Protein AF-0000000076639744 (afdb_homodimer)

InterPro domains:
  IPR002187 Nitrogen regulatory protein PII [PF00543] (1-99)
  IPR002187 Nitrogen regulatory protein PII [PR00340] (2-17)
  IPR002187 Nitrogen regulatory protein PII [PR00340] (45-68)
  IPR002187 Nitrogen regulatory protein PII [PR00340] (76-96)
  IPR002187 Nitrogen regulatory protein PII [PS51343] (1-105)
  IPR002187 Nitrogen regulatory protein PII [PTHR30115] (1-104)
  IPR002187 Nitrogen regulatory protein PII [SM00938] (4-98)
  IPR011322 Nitrogen regulatory PII-like, alpha/beta [SSF54913] (1-105)
  IPR015867 Nitrogen regulatory protein PII/ATP phosphoribosyltransferase, C-terminal [G3DSA:3.30.70.120] (1-106)
  IPR017918 Nitrogen regulatory protein PII, conserved site [PS00638] (76-89)

Foldseek 3Di:
DKKKKWWFAPVLVVQLVVQLVPDDLRWDKDKDKDWADDPDPDPDDRDTHITIIIMTDAPPVCVVVSVVSLCVRRDPPDPPSTDMDMDDDDKDADPVVRDIDRVRGD/DKKKKWWAAPVLVVQLVVQLVPDDLRWDKDKDWDWADDDAPDPDDGDTDITIIIMTDAPPVCVVVSVVSLCVRLDDPHPPSTDMDMDDDDKDADPVPRDIDRVRGD

Sequence (212 aa):
MKEIKAFIRTNMIDYVIDALENLENAPGITLSDVRGWGHAQEKEAAQLVQRIKLETVVPTNRVNEIISVIVEKGHTGNYGDGKIFVSNVEQAVRIRTGETDDDVIRMKEIKAFIRTNMIDYVIDALENLENAPGITLSDVRGWGHAQEKEAAQLVQRIKLETVVPTNRVNEIISVIVEKGHTGNYGDGKIFVSNVEQAVRIRTGETDDDVIR

Solvent-accessible surface area (backbone atoms only — not comparable to full-atom values): 11694 Å² total; per-residue (Å²): 75,28,34,40,39,32,38,30,36,61,88,29,45,64,49,27,51,54,53,46,64,68,39,85,82,45,68,39,37,38,38,32,85,44,66,44,76,72,93,57,90,70,88,58,79,94,60,73,39,72,30,32,37,38,38,34,54,38,51,63,89,45,48,66,62,53,51,51,49,41,53,63,41,38,55,80,86,52,91,71,42,59,57,74,49,78,44,72,34,78,43,32,31,26,26,47,77,63,46,66,42,72,71,53,56,102,76,30,34,40,40,33,39,30,35,60,90,29,46,65,52,28,51,54,55,46,65,67,39,87,74,40,70,69,73,47,79,42,78,31,31,25,43,62,86,58,92,66,91,52,82,87,61,71,38,73,29,32,37,39,36,34,55,36,49,65,90,44,48,65,60,54,51,51,49,43,31,64,42,36,40,78,69,47,92,72,20,38,42,34,40,31,27,83,44,93,76,44,71,34,82,92,75,65,46,66,40,71,74,58,49,96

Nearest PDB structures (foldseek):
  2xul-assembly1_A  TM=9.335E-01  e=8.931E-12  Synechococcus elongatus PCC 7942 = FACHB-805
  2xul-assembly2_D  TM=9.468E-01  e=1.659E-11  Synechococcus elongatus PCC 7942 = FACHB-805
  2xul-assembly2_F  TM=9.372E-01  e=3.280E-11  Synechococcus elongatus PCC 7942 = FACHB-805
  2xzw-assembly3_I  TM=9.154E-01  e=5.384E-11  Synechococcus elongatus PCC 7942 = FACHB-805
  4aff-assembly1_A  TM=8.948E-01  e=5.728E-11  Synechococcus elongatus

Organism: NCBI:txid1194090

Radius of gyration: 17.9 Å; Cα contacts (8 Å, |Δi|>4): 420; chains: 2; bounding box: 46×49×34 Å

Secondary structure (DSSP, 8-state):
-EEEEEEEEGGGHHHHHHHHHTSTTPPPEEEEEEEE----SS--S---EEEEEEEEEE-GGGHHHHHHHHHHHT--SSTT---EEEEE--EEEETTT--BSGGGG-/-EEEEEEEEGGGHHHHHHHHHTSTTPPP-EEEEEEEE---SS--S---EEEEEEEEEE-GGGHHHHHHHHHHHS--SSTT-EEEEEEE----B-TTT--BSGGGG-

Structure (mmCIF, N/CA/C/O backbone):
data_AF-0000000076639744-model_v1
#
loop_
_entity.id
_entity.type
_entity.pdbx_description
1 polymer 'Nitrogen regulatory protein P-II family'
#
loop_
_atom_site.group_PDB
_atom_site.id
_atom_site.type_symbol
_atom_site.label_atom_id
_atom_site.label_alt_id
_atom_site.label_comp_id
_atom_site.label_asym_id
_atom_site.label_entity_id
_atom_site.label_seq_id
_atom_site.pdbx_PDB_ins_code
_atom_site.Cartn_x
_atom_site.Cartn_y
_atom_site.Cartn_z
_atom_site.occupancy
_atom_site.B_iso_or_equiv
_atom_site.auth_seq_id
_atom_site.auth_comp_id
_atom_site.auth_asym_id
_atom_site.auth_atom_id
_atom_site.pdbx_PDB_model_num
ATOM 1 N N . MET A 1 1 ? -7.562 5.227 -11.484 1 95.25 1 MET A N 1
ATOM 2 C CA . MET A 1 1 ? -7.305 5.234 -10.047 1 95.25 1 MET A CA 1
ATOM 3 C C . MET A 1 1 ? -5.879 5.68 -9.75 1 95.25 1 MET A C 1
ATOM 5 O O . MET A 1 1 ? -4.996 5.555 -10.594 1 95.25 1 MET A O 1
ATOM 9 N N . LYS A 1 2 ? -5.648 6.391 -8.727 1 97.5 2 LYS A N 1
ATOM 10 C CA . LYS A 1 2 ? -4.316 6.852 -8.336 1 97.5 2 LYS A CA 1
ATOM 11 C C . LYS A 1 2 ? -3.957 6.375 -6.934 1 97.5 2 LYS A C 1
ATOM 13 O O . LYS A 1 2 ? -4.816 6.324 -6.051 1 97.5 2 LYS A O 1
ATOM 18 N N . GLU A 1 3 ? -2.717 6.031 -6.816 1 98.25 3 GLU A N 1
ATOM 19 C CA . GLU A 1 3 ? -2.146 5.832 -5.488 1 98.25 3 GLU A CA 1
ATOM 20 C C . GLU A 1 3 ? -1.485 7.105 -4.973 1 98.25 3 GLU A C 1
ATOM 22 O O . GLU A 1 3 ? -0.709 7.742 -5.688 1 98.25 3 GLU A O 1
ATOM 27 N N . ILE A 1 4 ? -1.844 7.457 -3.793 1 98.81 4 ILE A N 1
ATOM 28 C CA . ILE A 1 4 ? -1.168 8.523 -3.068 1 98.81 4 ILE A CA 1
ATOM 29 C C . ILE A 1 4 ? -0.267 7.93 -1.989 1 98.81 4 ILE A C 1
ATOM 31 O O . ILE A 1 4 ? -0.726 7.156 -1.147 1 98.81 4 ILE A O 1
ATOM 35 N N . LYS A 1 5 ? 1.016 8.258 -2.01 1 98.88 5 LYS A N 1
ATOM 36 C CA . LYS A 1 5 ? 1.98 7.965 -0.954 1 98.88 5 LYS A CA 1
ATOM 37 C C . LYS A 1 5 ? 2.475 9.25 -0.29 1 98.88 5 LYS A C 1
ATOM 39 O O . LYS A 1 5 ? 3.002 10.141 -0.96 1 98.88 5 LYS A O 1
ATOM 44 N N . ALA A 1 6 ? 2.281 9.297 0.973 1 98.88 6 ALA A N 1
ATOM 45 C CA . ALA A 1 6 ? 2.734 10.469 1.72 1 98.88 6 ALA A CA 1
ATOM 46 C C . ALA A 1 6 ? 3.672 10.07 2.854 1 98.88 6 ALA A C 1
ATOM 48 O O . ALA A 1 6 ? 3.43 9.078 3.547 1 98.88 6 ALA A O 1
ATOM 49 N N . PHE A 1 7 ? 4.746 10.727 3.027 1 98.44 7 PHE A N 1
ATOM 50 C CA . PHE A 1 7 ? 5.672 10.578 4.145 1 98.44 7 PHE A CA 1
ATOM 51 C C . PHE A 1 7 ? 5.523 11.734 5.129 1 98.44 7 PHE A C 1
ATOM 53 O O . PHE A 1 7 ? 5.77 12.891 4.781 1 98.44 7 PHE A O 1
ATOM 60 N N . ILE A 1 8 ? 5.09 11.375 6.316 1 98.25 8 ILE A N 1
ATOM 61 C CA . ILE A 1 8 ? 4.574 12.375 7.242 1 98.25 8 ILE A CA 1
ATOM 62 C C . ILE A 1 8 ? 5.316 12.289 8.57 1 98.25 8 ILE A C 1
ATOM 64 O O . ILE A 1 8 ? 5.652 11.195 9.031 1 98.25 8 ILE A O 1
ATOM 68 N N . ARG A 1 9 ? 5.5 13.438 9.234 1 96.81 9 ARG A N 1
ATOM 69 C CA . ARG A 1 9 ? 6.023 13.477 10.594 1 96.81 9 ARG A CA 1
ATOM 70 C C . ARG A 1 9 ? 5.176 12.609 11.523 1 96.81 9 ARG A C 1
ATOM 72 O O . ARG A 1 9 ? 3.949 12.711 11.523 1 96.81 9 ARG A O 1
ATOM 79 N N . THR A 1 10 ? 5.918 11.875 12.336 1 97.94 10 THR A N 1
ATOM 80 C CA . THR A 1 10 ? 5.242 10.922 13.219 1 97.94 10 THR A CA 1
ATOM 81 C C . THR A 1 10 ? 4.25 11.641 14.125 1 97.94 10 THR A C 1
ATOM 83 O O . THR A 1 10 ? 3.164 11.117 14.398 1 97.94 10 THR A O 1
ATOM 86 N N . ASN A 1 11 ? 4.566 12.844 14.531 1 98.12 11 ASN A N 1
ATOM 87 C CA . ASN A 1 11 ? 3.715 13.531 15.5 1 98.12 11 ASN A CA 1
ATOM 88 C C . ASN A 1 11 ? 2.539 14.227 14.82 1 98.12 11 ASN A C 1
ATOM 90 O O . ASN A 1 11 ? 1.664 14.773 15.492 1 98.12 11 ASN A O 1
ATOM 94 N N . MET A 1 12 ? 2.504 14.211 13.516 1 98.38 12 MET A N 1
ATOM 95 C CA . MET A 1 12 ? 1.421 14.883 12.805 1 98.38 12 MET A CA 1
ATOM 96 C C . MET A 1 12 ? 0.428 13.875 12.242 1 98.38 12 MET A C 1
ATOM 98 O O . MET A 1 12 ? -0.664 14.242 11.805 1 98.38 12 MET A O 1
ATOM 102 N N . ILE A 1 13 ? 0.733 12.617 12.258 1 98.31 13 ILE A N 1
ATOM 103 C CA . ILE A 1 13 ? -0.027 11.602 11.539 1 98.31 13 ILE A CA 1
ATOM 104 C C . ILE A 1 13 ? -1.447 11.531 12.102 1 98.31 13 ILE A C 1
ATOM 106 O O . ILE A 1 13 ? -2.406 11.344 11.344 1 98.31 13 ILE A O 1
ATOM 110 N N . ASP A 1 14 ? -1.564 11.695 13.414 1 97.19 14 ASP A N 1
ATOM 111 C CA . ASP A 1 14 ? -2.891 11.578 14.016 1 97.19 14 ASP A CA 1
ATOM 112 C C . ASP A 1 14 ? -3.824 12.672 13.5 1 97.19 14 ASP A C 1
ATOM 114 O O . ASP A 1 14 ? -5.02 12.445 13.32 1 97.19 14 ASP A O 1
ATOM 118 N N . TYR A 1 15 ? -3.297 13.844 13.258 1 98.06 15 TYR A N 1
ATOM 119 C CA . TYR A 1 15 ? -4.094 14.938 12.711 1 98.06 15 TYR A CA 1
ATOM 120 C C . TYR A 1 15 ? -4.562 14.625 11.297 1 98.06 15 TYR A C 1
ATOM 122 O O . TYR A 1 15 ? -5.711 14.898 10.938 1 98.06 15 TYR A O 1
ATOM 130 N N . VAL A 1 16 ? -3.703 14.055 10.531 1 98.25 16 VAL A N 1
ATOM 131 C CA . VAL A 1 16 ? -4.02 13.695 9.148 1 98.25 16 VAL A CA 1
ATOM 132 C C . VAL A 1 16 ? -5.09 12.602 9.133 1 98.25 16 VAL A C 1
ATOM 134 O O . VAL A 1 16 ? -6.09 12.727 8.422 1 98.25 16 VAL A O 1
ATOM 137 N N . ILE A 1 17 ? -4.883 11.555 9.961 1 97.06 17 ILE A N 1
ATOM 138 C CA . ILE A 1 17 ? -5.805 10.422 10.023 1 97.06 17 ILE A CA 1
ATOM 139 C C . ILE A 1 17 ? -7.191 10.914 10.438 1 97.06 17 ILE A C 1
ATOM 141 O O . ILE A 1 17 ? -8.195 10.539 9.82 1 97.06 17 ILE A O 1
ATOM 145 N N . ASP A 1 18 ? -7.273 11.758 11.445 1 95.69 18 ASP A N 1
ATOM 146 C CA . ASP A 1 18 ? -8.539 12.297 11.938 1 95.69 18 ASP A CA 1
ATOM 147 C C . ASP A 1 18 ? -9.273 13.055 10.836 1 95.69 18 ASP A C 1
ATOM 149 O O . ASP A 1 18 ? -10.484 12.891 10.664 1 95.69 18 ASP A O 1
ATOM 153 N N . ALA A 1 19 ? -8.555 13.836 10.094 1 97.12 19 ALA A N 1
ATOM 154 C CA . ALA A 1 19 ? -9.156 14.641 9.031 1 97.12 19 ALA A CA 1
ATOM 155 C C . ALA A 1 19 ? -9.664 13.758 7.898 1 97.12 19 ALA A C 1
ATOM 157 O O . ALA A 1 19 ? -10.75 13.992 7.359 1 97.12 19 ALA A O 1
ATOM 158 N N . LEU A 1 20 ? -8.898 12.758 7.523 1 96.56 20 LEU A N 1
ATOM 159 C CA . LEU A 1 20 ? -9.297 11.867 6.438 1 96.56 20 LEU A CA 1
ATOM 160 C C . LEU A 1 20 ? -10.539 11.07 6.812 1 96.56 20 LEU A C 1
ATOM 162 O O . LEU A 1 20 ? -11.43 10.875 5.98 1 96.56 20 LEU A O 1
ATOM 166 N N . GLU A 1 21 ? -10.562 10.641 8.086 1 93.12 21 GLU A N 1
ATOM 167 C CA . GLU A 1 21 ? -11.688 9.859 8.57 1 93.12 21 GLU A CA 1
ATOM 168 C C . GLU A 1 21 ? -12.984 10.664 8.523 1 93.12 21 GLU A C 1
ATOM 170 O O . GLU A 1 21 ? -14.07 10.094 8.375 1 93.12 21 GLU A O 1
ATOM 175 N N . ASN A 1 22 ? -12.875 11.938 8.555 1 93.56 22 ASN A N 1
ATOM 176 C CA . ASN A 1 22 ? -14.039 12.805 8.656 1 93.56 22 ASN A CA 1
ATOM 177 C C . ASN A 1 22 ? -14.516 13.266 7.281 1 93.56 22 ASN A C 1
ATOM 179 O O . ASN A 1 22 ? -15.531 13.953 7.164 1 93.56 22 ASN A O 1
ATOM 183 N N . LEU A 1 23 ? -13.82 12.891 6.266 1 93.5 23 LEU A N 1
ATOM 184 C CA . LEU A 1 23 ? -14.281 13.211 4.918 1 93.5 23 LEU A CA 1
ATOM 185 C C . LEU A 1 23 ? -15.516 12.383 4.555 1 93.5 23 LEU A C 1
ATOM 187 O O . LEU A 1 23 ? -15.68 11.266 5.047 1 93.5 23 LEU A O 1
ATOM 191 N N . GLU A 1 24 ? -16.25 13.07 3.65 1 91.12 24 GLU A N 1
ATOM 192 C CA . GLU A 1 24 ? -17.281 12.258 2.994 1 91.12 24 GLU A CA 1
ATOM 193 C C . GLU A 1 24 ? -16.641 11.156 2.152 1 91.12 24 GLU A C 1
ATOM 195 O O . GLU A 1 24 ? -15.688 11.398 1.413 1 91.12 24 GLU A O 1
ATOM 200 N N . ASN A 1 25 ? -17.047 9.914 2.357 1 90.31 25 ASN A N 1
ATOM 201 C CA . ASN A 1 25 ? -16.469 8.766 1.662 1 90.31 25 ASN A CA 1
ATOM 202 C C . ASN A 1 25 ? -14.977 8.633 1.957 1 90.31 25 ASN A C 1
ATOM 204 O O . ASN A 1 25 ? -14.156 8.648 1.039 1 90.31 25 ASN A O 1
ATOM 208 N N . ALA A 1 26 ? -14.703 8.562 3.186 1 93.25 26 ALA A N 1
ATOM 209 C CA . ALA A 1 26 ? -13.32 8.422 3.641 1 93.25 26 ALA A CA 1
ATOM 210 C C . ALA A 1 26 ? -12.594 7.328 2.867 1 93.25 26 ALA A C 1
ATOM 212 O O . ALA A 1 26 ? -13.117 6.223 2.703 1 93.25 26 ALA A O 1
ATOM 213 N N . PRO A 1 27 ? -11.477 7.664 2.4 1 93.62 27 PRO A N 1
ATOM 214 C CA . PRO A 1 27 ? -10.719 6.621 1.708 1 93.62 27 PRO A CA 1
ATOM 215 C C . PRO A 1 27 ? -10.117 5.594 2.664 1 93.62 27 PRO A C 1
ATOM 217 O O . PRO A 1 27 ? -9.891 5.895 3.838 1 93.62 27 PRO A O 1
ATOM 220 N N . GLY A 1 28 ? -9.961 4.301 2.164 1 94.56 28 GLY A N 1
ATOM 221 C CA . GLY A 1 28 ? -9.07 3.404 2.891 1 94.56 28 GLY A CA 1
ATOM 222 C C . GLY A 1 28 ? -7.637 3.893 2.934 1 94.56 28 GLY A C 1
ATOM 223 O O . GLY A 1 28 ? -7.152 4.492 1.972 1 94.56 28 GLY A O 1
ATOM 224 N N . ILE A 1 29 ? -7.004 3.629 4.043 1 96.81 29 ILE A N 1
ATOM 225 C CA . ILE A 1 29 ? -5.605 4.039 4.145 1 96.81 29 ILE A CA 1
ATOM 226 C C . ILE A 1 29 ? -4.777 2.91 4.75 1 96.81 29 ILE A C 1
ATOM 228 O O . ILE A 1 29 ? -5.312 2.045 5.445 1 96.81 29 ILE A O 1
ATOM 232 N N . THR A 1 30 ? -3.533 2.936 4.48 1 98.06 30 THR A N 1
ATOM 233 C CA . THR A 1 30 ? -2.533 2.053 5.066 1 98.06 30 THR A CA 1
ATOM 234 C C . THR A 1 30 ? -1.338 2.852 5.578 1 98.06 30 THR A C 1
ATOM 236 O O . THR A 1 30 ? -0.872 3.777 4.91 1 98.06 30 THR A O 1
ATOM 239 N N . LEU A 1 31 ? -0.918 2.494 6.797 1 98.56 31 LEU A N 1
ATOM 240 C CA . LEU A 1 31 ? 0.227 3.154 7.414 1 98.56 31 LEU A CA 1
ATOM 241 C C . LEU A 1 31 ? 1.368 2.168 7.637 1 98.56 31 LEU A C 1
ATOM 243 O O . LEU A 1 31 ? 1.138 1.02 8.023 1 98.56 31 LEU A O 1
ATOM 247 N N . SER A 1 32 ? 2.564 2.623 7.438 1 98.75 32 SER A N 1
ATOM 248 C CA . SER A 1 32 ? 3.777 1.886 7.773 1 98.75 32 SER A CA 1
ATOM 249 C C . SER A 1 32 ? 4.781 2.775 8.5 1 98.75 32 SER A C 1
ATOM 251 O O . SER A 1 32 ? 4.906 3.961 8.195 1 98.75 32 SER A O 1
ATOM 253 N N . ASP A 1 33 ? 5.5 2.189 9.453 1 9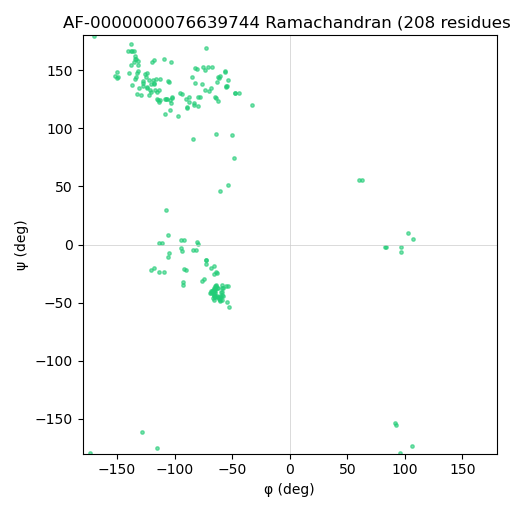8.44 33 ASP A N 1
ATOM 254 C CA . ASP A 1 33 ? 6.621 2.879 10.078 1 98.44 33 ASP A CA 1
ATOM 255 C C . ASP A 1 33 ? 7.867 2.82 9.195 1 98.44 33 ASP A C 1
ATOM 257 O O . ASP A 1 33 ? 8.305 1.737 8.812 1 98.44 33 ASP A O 1
ATOM 261 N N . VAL A 1 34 ? 8.406 4.016 8.945 1 98.19 34 VAL A N 1
ATOM 262 C CA . VAL A 1 34 ? 9.562 4.07 8.062 1 98.19 34 VAL A CA 1
ATOM 263 C C . VAL A 1 34 ? 10.609 5.027 8.641 1 98.19 34 VAL A C 1
ATOM 265 O O . VAL A 1 34 ? 10.352 5.699 9.641 1 98.19 34 VAL A O 1
ATOM 268 N N . ARG A 1 35 ? 11.758 4.973 8.133 1 96.06 35 ARG A N 1
ATOM 269 C CA . ARG A 1 35 ? 12.82 5.93 8.43 1 96.06 35 ARG A CA 1
ATOM 270 C C . ARG A 1 35 ? 13.562 6.344 7.164 1 96.06 35 ARG A C 1
ATOM 272 O O . ARG A 1 35 ? 13.695 5.551 6.234 1 96.06 35 ARG A O 1
ATOM 279 N N . GLY A 1 36 ? 13.836 7.582 7.059 1 92.62 36 GLY A N 1
ATOM 280 C CA . GLY A 1 36 ? 14.547 8.125 5.91 1 92.62 36 GLY A CA 1
ATOM 281 C C . GLY A 1 36 ? 14.977 9.57 6.098 1 92.62 36 GLY A C 1
ATOM 282 O O . GLY A 1 36 ? 14.922 10.094 7.211 1 92.62 36 GLY A O 1
ATOM 283 N N . TRP A 1 37 ? 15.625 10.047 5.059 1 87.81 37 TRP A N 1
ATOM 284 C CA . TRP A 1 37 ? 16 11.453 5.059 1 87.81 37 TRP A CA 1
ATOM 285 C C . TRP A 1 37 ? 15.633 12.117 3.732 1 87.81 37 TRP A C 1
ATOM 287 O O . TRP A 1 37 ? 15.445 11.438 2.725 1 87.81 37 TRP A O 1
ATOM 297 N N . GLY A 1 38 ? 15.312 13.336 3.781 1 85.75 38 GLY A N 1
ATOM 298 C CA . GLY A 1 38 ? 15.141 14.188 2.617 1 85.75 38 GLY A CA 1
ATOM 299 C C . GLY A 1 38 ? 16.141 15.32 2.545 1 85.75 38 GLY A C 1
ATOM 300 O O . GLY A 1 38 ? 17.188 15.273 3.211 1 85.75 38 GLY A O 1
ATOM 301 N N . HIS A 1 39 ? 15.953 16.156 1.559 1 77.44 39 HIS A N 1
ATOM 302 C CA . HIS A 1 39 ? 16.859 17.297 1.438 1 77.44 39 HIS A CA 1
ATOM 303 C C . HIS A 1 39 ? 16.734 18.234 2.637 1 77.44 39 HIS A C 1
ATOM 305 O O . HIS A 1 39 ? 15.648 18.734 2.92 1 77.44 39 HIS A O 1
ATOM 311 N N . ALA A 1 40 ? 17.734 17.938 3.635 1 65.94 40 ALA A N 1
ATOM 312 C CA . ALA A 1 40 ? 17.734 18.781 4.824 1 65.94 40 ALA A CA 1
ATOM 313 C C . ALA A 1 40 ? 18.531 20.047 4.594 1 65.94 40 ALA A C 1
ATOM 315 O O . ALA A 1 40 ? 19.391 20.109 3.695 1 65.94 40 ALA A O 1
ATOM 316 N N . GLN A 1 41 ? 18.062 21.078 5.168 1 65.06 41 GLN A N 1
ATOM 317 C CA . GLN A 1 41 ? 18.828 22.312 5.078 1 65.06 41 GLN A CA 1
ATOM 318 C C . GLN A 1 41 ? 20.281 22.094 5.539 1 65.06 41 GLN A C 1
ATOM 320 O O . GLN A 1 41 ? 21.219 22.578 4.91 1 65.06 41 GLN A O 1
ATOM 325 N N . GLU A 1 42 ? 20.562 21.547 6.758 1 63.56 42 GLU A N 1
ATOM 326 C CA . GLU A 1 42 ? 21.922 21.375 7.262 1 63.56 42 GLU A CA 1
ATOM 327 C C . GLU A 1 42 ? 22.438 19.953 7.023 1 63.56 42 GLU A C 1
ATOM 329 O O . GLU A 1 42 ? 21.688 18.984 7.211 1 63.56 42 GLU A O 1
ATOM 334 N N . LYS A 1 43 ? 23.422 19.906 6.09 1 61.22 43 LYS A N 1
ATOM 335 C CA . LYS A 1 43 ? 24.109 18.672 5.742 1 61.22 43 LYS A CA 1
ATOM 336 C C . LYS A 1 43 ? 24.672 18 6.984 1 61.22 43 LYS A C 1
ATOM 338 O O . LYS A 1 43 ? 25.766 18.344 7.461 1 61.22 43 LYS A O 1
ATOM 343 N N . GLU A 1 44 ? 23.859 17.766 8.102 1 62.34 44 GLU A N 1
ATOM 344 C CA . GLU A 1 44 ? 24.516 16.969 9.133 1 62.34 44 GLU A CA 1
ATOM 345 C C . GLU A 1 44 ? 24.641 15.5 8.703 1 62.34 44 GLU A C 1
ATOM 347 O O . GLU A 1 44 ? 24.062 15.102 7.688 1 62.34 44 GLU A O 1
ATOM 352 N N . ALA A 1 45 ? 25.438 14.773 9.508 1 61.66 45 ALA A N 1
ATOM 353 C CA . ALA A 1 45 ? 25.688 13.352 9.305 1 61.66 45 ALA A CA 1
ATOM 354 C C . ALA A 1 45 ? 24.391 12.617 8.969 1 61.66 45 ALA A C 1
ATOM 356 O O . ALA A 1 45 ? 23.312 13.008 9.414 1 61.66 45 ALA A O 1
ATOM 357 N N . ALA A 1 46 ? 24.375 11.828 7.945 1 63.75 46 ALA A N 1
ATOM 358 C CA . ALA A 1 46 ? 23.234 11.094 7.406 1 63.75 46 ALA A CA 1
ATOM 359 C C . ALA A 1 46 ? 22.484 10.352 8.508 1 63.75 46 ALA A C 1
ATOM 361 O O . ALA A 1 46 ? 23 9.383 9.07 1 63.75 46 ALA A O 1
ATOM 362 N N . GLN A 1 47 ? 21.656 11.07 9.414 1 82.44 47 GLN A N 1
ATOM 363 C CA . GLN A 1 47 ? 20.797 10.383 10.383 1 82.44 47 GLN A CA 1
ATOM 364 C C . GLN A 1 47 ? 19.422 10.102 9.805 1 82.44 47 GLN A C 1
ATOM 366 O O . GLN A 1 47 ? 18.812 10.977 9.188 1 82.44 47 GLN A O 1
ATOM 371 N N . LEU A 1 48 ? 19.062 8.844 9.852 1 91 48 LEU A N 1
ATOM 372 C CA . LEU A 1 48 ? 17.719 8.469 9.414 1 91 48 LEU A CA 1
ATOM 373 C C . LEU A 1 48 ? 16.672 8.969 10.398 1 91 48 LEU A C 1
ATOM 375 O O . LEU A 1 48 ? 16.844 8.844 11.617 1 91 48 LEU A O 1
ATOM 379 N N . VAL A 1 49 ? 15.625 9.609 9.891 1 92.62 49 VAL A N 1
ATOM 380 C CA . VAL A 1 49 ? 14.531 10.148 10.695 1 92.62 49 VAL A CA 1
ATOM 381 C C . VAL A 1 49 ? 13.297 9.266 10.555 1 92.62 49 VAL A C 1
ATOM 383 O O . VAL A 1 49 ? 12.961 8.836 9.453 1 92.62 49 VAL A O 1
ATOM 386 N N . GLN A 1 50 ? 12.633 9.086 11.648 1 96.5 50 GLN A N 1
ATOM 387 C CA . GLN A 1 50 ? 11.398 8.305 11.664 1 96.5 50 GLN A CA 1
ATOM 388 C C . GLN A 1 50 ? 10.25 9.078 11.023 1 96.5 50 GLN A C 1
ATOM 390 O O . GLN A 1 50 ? 10.094 10.273 11.266 1 96.5 50 GLN A O 1
ATOM 395 N N . ARG A 1 51 ? 9.516 8.391 10.125 1 97.44 51 ARG A N 1
ATOM 396 C CA . ARG A 1 51 ? 8.328 8.922 9.469 1 97.44 51 ARG A CA 1
ATOM 397 C C . ARG A 1 51 ? 7.227 7.871 9.391 1 97.44 51 ARG A C 1
ATOM 399 O O . ARG A 1 51 ? 7.469 6.691 9.656 1 97.44 51 ARG A O 1
ATOM 406 N N . ILE A 1 52 ? 6.035 8.344 9.078 1 98.56 52 ILE A N 1
ATOM 407 C CA . ILE A 1 52 ? 4.941 7.449 8.711 1 98.56 52 ILE A CA 1
ATOM 408 C C . ILE A 1 52 ? 4.668 7.559 7.211 1 98.56 52 ILE A C 1
ATOM 410 O O . ILE A 1 52 ? 4.555 8.656 6.672 1 98.56 52 ILE A O 1
ATOM 414 N N . LYS A 1 53 ? 4.711 6.449 6.598 1 98.81 53 LYS A N 1
ATOM 415 C CA . LYS A 1 53 ? 4.238 6.375 5.219 1 98.81 53 LYS A CA 1
ATOM 416 C C . LYS A 1 53 ? 2.746 6.059 5.164 1 98.81 53 LYS A C 1
ATOM 418 O O . LYS A 1 53 ? 2.307 5.031 5.676 1 98.81 53 LYS A O 1
ATOM 423 N N . LEU A 1 54 ? 1.996 6.965 4.602 1 98.81 54 LEU A N 1
ATOM 424 C CA . LEU A 1 54 ? 0.574 6.77 4.348 1 98.81 54 LEU A CA 1
ATOM 425 C C . LEU A 1 54 ? 0.325 6.434 2.881 1 98.81 54 LEU A C 1
ATOM 427 O O . LEU A 1 54 ? 0.783 7.152 1.99 1 98.81 54 LEU A O 1
ATOM 431 N N . GLU A 1 55 ? -0.343 5.359 2.633 1 98.81 55 GLU A N 1
ATOM 432 C CA . GLU A 1 55 ? -0.737 4.953 1.287 1 98.81 55 GLU A CA 1
ATOM 433 C C . GLU A 1 55 ? -2.256 4.891 1.152 1 98.81 55 GLU A C 1
ATOM 435 O O . GLU A 1 55 ? -2.945 4.418 2.059 1 98.81 55 GLU A O 1
ATOM 440 N N . THR A 1 56 ? -2.791 5.359 0.064 1 98 56 THR A N 1
ATOM 441 C CA . THR A 1 56 ? -4.207 5.238 -0.268 1 98 56 THR A CA 1
ATOM 442 C C . THR A 1 56 ? -4.41 5.23 -1.78 1 98 56 THR A C 1
ATOM 444 O O . THR A 1 56 ? -3.629 5.836 -2.518 1 98 56 THR A O 1
ATOM 447 N N . VAL A 1 57 ? -5.371 4.477 -2.234 1 97.62 57 VAL A N 1
ATOM 448 C CA . VAL A 1 57 ? -5.781 4.469 -3.635 1 97.62 57 VAL A CA 1
ATOM 449 C C . VAL A 1 57 ? -7.184 5.055 -3.766 1 97.62 57 VAL A C 1
ATOM 451 O O . VAL A 1 57 ? -8.117 4.594 -3.105 1 97.62 57 VAL A O 1
ATOM 454 N N . VAL A 1 58 ? -7.293 6.059 -4.598 1 96.69 58 VAL A N 1
ATOM 455 C CA . VAL A 1 58 ? -8.555 6.781 -4.719 1 96.69 58 VAL A CA 1
ATOM 456 C C . VAL A 1 58 ? -8.883 6.996 -6.195 1 96.69 58 VAL A C 1
ATOM 458 O O . VAL A 1 58 ? -8.016 6.855 -7.059 1 96.69 58 VAL A O 1
ATOM 461 N N . PRO A 1 59 ? -10.195 7.246 -6.406 1 95.94 59 PRO A N 1
ATOM 462 C CA . PRO A 1 59 ? -10.516 7.699 -7.762 1 95.94 59 PRO A CA 1
ATOM 463 C C . PRO A 1 59 ? -9.727 8.938 -8.172 1 95.94 59 PRO A C 1
ATOM 465 O O . PRO A 1 59 ? -9.438 9.797 -7.328 1 95.94 59 PRO A O 1
ATOM 468 N N . THR A 1 60 ? -9.438 9.047 -9.484 1 96.12 60 THR A N 1
ATOM 469 C CA . THR A 1 60 ? -8.609 10.125 -10.016 1 96.12 60 THR A CA 1
ATOM 470 C C . THR A 1 60 ? -9.18 11.484 -9.609 1 96.12 60 THR A C 1
ATOM 472 O O . THR A 1 60 ? -8.422 12.414 -9.305 1 96.12 60 THR A O 1
ATOM 475 N N . ASN A 1 61 ? -10.484 11.633 -9.539 1 96.38 61 ASN A N 1
ATOM 476 C CA . ASN A 1 61 ? -11.109 12.93 -9.289 1 96.38 61 ASN A CA 1
ATOM 477 C C . ASN A 1 61 ? -11.078 13.289 -7.809 1 96.38 61 ASN A C 1
ATOM 479 O O . ASN A 1 61 ? -11.531 14.375 -7.422 1 96.38 61 ASN A O 1
ATOM 483 N N . ARG A 1 62 ? -10.516 12.461 -6.922 1 96.81 62 ARG A N 1
ATOM 484 C CA . ARG A 1 62 ? -10.445 12.766 -5.496 1 96.81 62 ARG A CA 1
ATOM 485 C C . ARG A 1 62 ? -9.008 13.031 -5.062 1 96.81 62 ARG A C 1
ATOM 487 O O . ARG A 1 62 ? -8.758 13.328 -3.895 1 96.81 62 ARG A O 1
ATOM 494 N N . VAL A 1 63 ? -8.109 12.969 -5.98 1 98.44 63 VAL A N 1
ATOM 495 C CA . VAL A 1 63 ? -6.688 13.078 -5.66 1 98.44 63 VAL A CA 1
ATOM 496 C C . VAL A 1 63 ? -6.406 14.43 -5.008 1 98.44 63 VAL A C 1
ATOM 498 O O . VAL A 1 63 ? -5.809 14.492 -3.932 1 98.44 63 VAL A O 1
ATOM 501 N N . ASN A 1 64 ? -6.891 15.492 -5.594 1 98.69 64 ASN A N 1
ATOM 502 C CA . ASN A 1 64 ? -6.605 16.828 -5.09 1 98.69 64 ASN A CA 1
ATOM 503 C C . ASN A 1 64 ? -7.207 17.047 -3.705 1 98.69 64 ASN A C 1
ATOM 505 O O . ASN A 1 64 ? -6.602 17.703 -2.855 1 98.69 64 ASN A O 1
ATOM 509 N N . GLU A 1 65 ? -8.375 16.516 -3.529 1 98.19 65 GLU A N 1
ATOM 510 C CA . GLU A 1 65 ? -9.031 16.609 -2.229 1 98.19 65 GLU A CA 1
ATOM 511 C C . GLU A 1 65 ? -8.18 15.977 -1.132 1 98.19 65 GLU A C 1
ATOM 513 O O . GLU A 1 65 ? -7.957 16.578 -0.083 1 98.19 65 GLU A O 1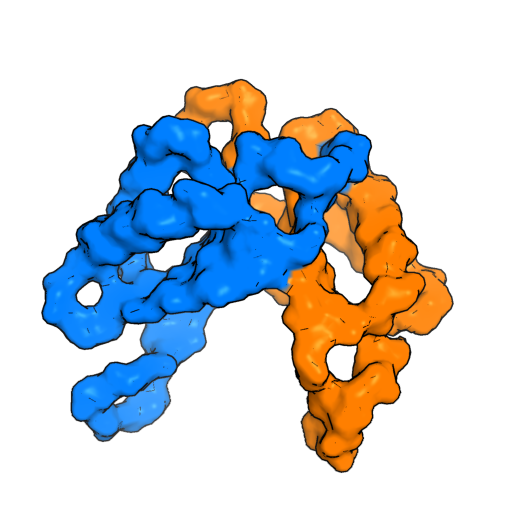
ATOM 518 N N . ILE A 1 66 ? -7.672 14.758 -1.372 1 98.44 66 ILE A N 1
ATOM 519 C CA . ILE A 1 66 ? -6.918 14 -0.385 1 98.44 66 ILE A CA 1
ATOM 520 C C . ILE A 1 66 ? -5.57 14.672 -0.135 1 98.44 66 ILE A C 1
ATOM 522 O O . ILE A 1 66 ? -5.148 14.828 1.015 1 98.44 66 ILE A O 1
ATOM 526 N N . ILE A 1 67 ? -4.926 15.133 -1.196 1 98.88 67 ILE A N 1
ATOM 527 C CA . ILE A 1 67 ? -3.648 15.82 -1.063 1 98.88 67 ILE A CA 1
ATOM 528 C C . ILE A 1 67 ? -3.824 17.078 -0.21 1 98.88 67 ILE A C 1
ATOM 530 O O . ILE A 1 67 ? -3.018 17.344 0.683 1 98.88 67 ILE A O 1
ATOM 534 N N . SER A 1 68 ? -4.871 17.828 -0.467 1 98.81 68 SER A N 1
ATOM 535 C CA . SER A 1 68 ? -5.113 19.078 0.258 1 98.81 68 SER A CA 1
ATOM 536 C C . SER A 1 68 ? -5.262 18.828 1.754 1 98.81 68 SER A C 1
ATOM 538 O O . SER A 1 68 ? -4.719 19.562 2.572 1 98.81 68 SER A O 1
ATOM 540 N N . VAL A 1 69 ? -5.945 17.766 2.135 1 98.62 69 VAL A N 1
ATOM 541 C CA . VAL A 1 69 ? -6.152 17.422 3.537 1 98.62 69 VAL A CA 1
ATOM 542 C C . VAL A 1 69 ? -4.816 17.062 4.184 1 98.62 69 VAL A C 1
ATOM 544 O O . VAL A 1 69 ? -4.508 17.531 5.281 1 98.62 69 VAL A O 1
ATOM 547 N N . ILE A 1 70 ? -3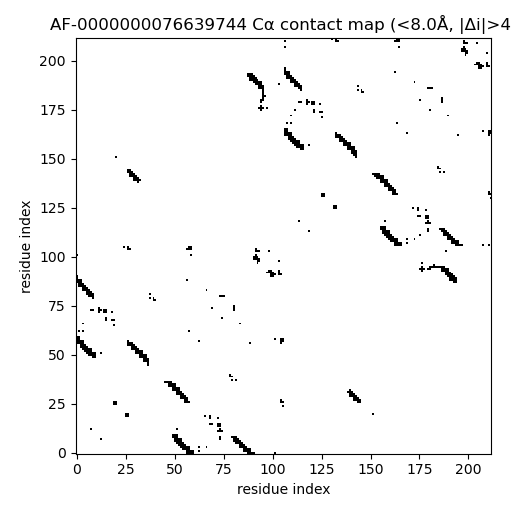.986 16.297 3.537 1 98.81 70 ILE A N 1
ATOM 548 C CA . ILE A 1 70 ? -2.707 15.859 4.086 1 98.81 70 ILE A CA 1
ATOM 549 C C . ILE A 1 70 ? -1.783 17.062 4.262 1 98.81 70 ILE A C 1
ATOM 551 O O . ILE A 1 70 ? -1.121 17.203 5.289 1 98.81 70 ILE A O 1
ATOM 555 N N . VAL A 1 71 ? -1.808 17.906 3.223 1 98.81 71 VAL A N 1
ATOM 556 C CA . VAL A 1 71 ? -0.952 19.078 3.27 1 98.81 71 VAL A CA 1
ATOM 557 C C . VAL A 1 71 ? -1.375 19.984 4.426 1 98.81 71 VAL A C 1
ATOM 559 O O . VAL A 1 71 ? -0.533 20.453 5.195 1 98.81 71 VAL A O 1
ATOM 562 N N . GLU A 1 72 ? -2.637 20.172 4.559 1 98.62 72 GLU A N 1
ATOM 563 C CA . GLU A 1 72 ? -3.145 21.062 5.598 1 98.62 72 GLU A CA 1
ATOM 564 C C . GLU A 1 72 ? -2.855 20.5 6.992 1 98.62 72 GLU A C 1
ATOM 566 O O . GLU A 1 72 ? -2.365 21.219 7.863 1 98.62 72 GLU A O 1
ATOM 571 N N . LYS A 1 73 ? -3.068 19.219 7.246 1 98.62 73 LYS A N 1
ATOM 572 C CA . LYS A 1 73 ? -3.029 18.656 8.594 1 98.62 73 LYS A CA 1
ATOM 573 C C . LYS A 1 73 ? -1.626 18.172 8.945 1 98.62 73 LYS A C 1
ATOM 575 O O . LYS A 1 73 ? -1.287 18.047 10.125 1 98.62 73 LYS A O 1
ATOM 580 N N . GLY A 1 74 ? -0.803 17.906 7.914 1 98.38 74 GLY A N 1
ATOM 581 C CA . GLY A 1 74 ? 0.565 17.484 8.156 1 98.38 74 GLY A CA 1
ATOM 582 C C . GLY A 1 74 ? 1.553 18.641 8.188 1 98.38 74 GLY A C 1
ATOM 583 O O . GLY A 1 74 ? 2.76 18.422 8.32 1 98.38 74 GLY A O 1
ATOM 584 N N . HIS A 1 75 ? 1.088 19.828 8.078 1 97.81 75 HIS A N 1
ATOM 585 C CA . HIS A 1 75 ? 1.912 21.016 7.906 1 97.81 75 HIS A CA 1
ATOM 586 C C . HIS A 1 75 ? 2.338 21.594 9.25 1 97.81 75 HIS A C 1
ATOM 588 O O . HIS A 1 75 ? 1.494 21.859 10.109 1 97.81 75 HIS A O 1
ATOM 594 N N . THR A 1 76 ? 3.654 21.734 9.484 1 95.94 76 THR A N 1
ATOM 595 C CA . THR A 1 76 ? 4.152 22.469 10.648 1 95.94 76 THR A CA 1
ATOM 596 C C . THR A 1 76 ? 4.781 23.797 10.219 1 95.94 76 THR A C 1
ATOM 598 O O . THR A 1 76 ? 4.961 24.688 11.039 1 95.94 76 THR A O 1
ATOM 601 N N . GLY A 1 77 ? 5.215 23.844 8.953 1 94.56 77 GLY A N 1
ATOM 602 C CA . GLY A 1 77 ? 5.906 25.031 8.453 1 94.56 77 GLY A CA 1
ATOM 603 C C . GLY A 1 77 ? 7.418 24.891 8.5 1 94.56 77 GLY A C 1
ATOM 604 O O . GLY A 1 77 ? 8.133 25.781 8.039 1 94.56 77 GLY A O 1
ATOM 605 N N . ASN A 1 78 ? 7.895 23.797 9 1 91.56 78 ASN A N 1
ATOM 606 C CA . ASN A 1 78 ? 9.328 23.562 9.125 1 91.56 78 ASN A CA 1
ATOM 607 C C . ASN A 1 78 ? 9.805 22.5 8.133 1 91.56 78 ASN A C 1
ATOM 609 O O . ASN A 1 78 ? 9.008 21.719 7.621 1 91.56 78 ASN A O 1
ATOM 613 N N . TYR A 1 79 ? 11.062 22.516 7.887 1 89.31 79 TYR A N 1
ATOM 614 C CA . TYR A 1 79 ? 11.656 21.438 7.098 1 89.31 79 TYR A CA 1
ATOM 615 C C . TYR A 1 79 ? 11.328 20.078 7.691 1 89.31 79 TYR A C 1
ATOM 617 O O . TYR A 1 79 ? 11.336 19.906 8.914 1 89.31 79 TYR A O 1
ATOM 625 N N . GLY A 1 80 ? 11.078 19.141 6.859 1 89.44 80 GLY A N 1
ATOM 626 C CA . GLY A 1 80 ? 10.844 17.781 7.348 1 89.44 80 GLY A CA 1
ATOM 627 C C . GLY A 1 80 ? 9.375 17.406 7.363 1 89.44 80 GLY A C 1
ATOM 628 O O . GLY A 1 80 ? 9 16.375 7.91 1 89.44 80 GLY A O 1
ATOM 629 N N . ASP A 1 81 ? 8.555 18.266 6.758 1 94.38 81 ASP A N 1
ATOM 630 C CA . ASP A 1 81 ? 7.121 18 6.75 1 94.38 81 ASP A CA 1
ATOM 631 C C . ASP A 1 81 ? 6.785 16.844 5.801 1 94.38 81 ASP A C 1
ATOM 633 O O . ASP A 1 81 ? 5.691 16.281 5.863 1 94.38 81 ASP A O 1
ATOM 637 N N . GLY A 1 82 ? 7.758 16.469 4.953 1 95.38 82 GLY A N 1
ATOM 638 C CA . GLY A 1 82 ? 7.602 15.289 4.109 1 95.38 82 GLY A CA 1
ATOM 639 C C . GLY A 1 82 ? 7.109 15.617 2.715 1 95.38 82 GLY A C 1
ATOM 640 O O . GLY A 1 82 ? 7.109 16.781 2.309 1 95.38 82 GLY A O 1
ATOM 641 N N . LYS A 1 83 ? 6.918 14.648 1.893 1 97.44 83 LYS A N 1
ATOM 642 C CA . LYS A 1 83 ? 6.527 14.758 0.49 1 97.44 83 LYS A CA 1
ATOM 643 C C . LYS A 1 83 ? 5.375 13.805 0.169 1 97.44 83 LYS A C 1
ATOM 645 O O . LYS A 1 83 ? 5.188 12.797 0.851 1 97.44 83 LYS A O 1
ATOM 650 N N . ILE A 1 84 ? 4.613 14.148 -0.822 1 98.81 84 ILE A N 1
ATOM 651 C CA . ILE A 1 84 ? 3.525 13.328 -1.354 1 98.81 84 ILE A CA 1
ATOM 652 C C . ILE A 1 84 ? 3.822 12.953 -2.803 1 98.81 84 ILE A C 1
ATOM 654 O O . ILE A 1 84 ? 4.281 13.789 -3.586 1 98.81 84 ILE A O 1
ATOM 658 N N . PHE A 1 85 ? 3.668 11.727 -3.156 1 98.81 85 PHE A N 1
ATOM 659 C CA . PHE A 1 85 ? 3.816 11.219 -4.516 1 98.81 85 PHE A CA 1
ATOM 660 C C . PHE A 1 85 ? 2.512 10.602 -5.008 1 98.81 85 PHE A C 1
ATOM 662 O O . PHE A 1 85 ? 1.801 9.945 -4.246 1 98.81 85 PHE A O 1
ATOM 669 N N . VAL A 1 86 ? 2.162 10.789 -6.27 1 98.88 86 VAL A N 1
ATOM 670 C CA . VAL A 1 86 ? 0.96 10.242 -6.891 1 98.8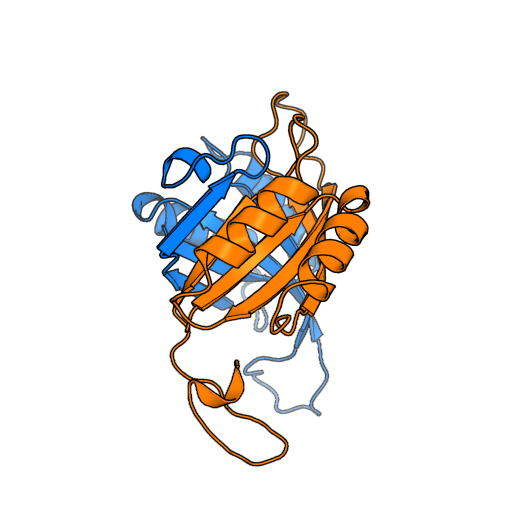8 86 VAL A CA 1
ATOM 671 C C . VAL A 1 86 ? 1.347 9.391 -8.094 1 98.88 86 VAL A C 1
ATOM 673 O O . VAL A 1 86 ? 2.158 9.805 -8.922 1 98.88 86 VAL A O 1
ATOM 676 N N . SER A 1 87 ? 0.859 8.188 -8.164 1 98.75 87 SER A N 1
ATOM 677 C CA . SER A 1 87 ? 1.15 7.289 -9.273 1 98.75 87 SER A CA 1
ATOM 678 C C . SER A 1 87 ? -0.117 6.613 -9.781 1 98.75 87 SER A C 1
ATOM 680 O O . SER A 1 87 ? -1.135 6.582 -9.086 1 98.75 87 SER A O 1
ATOM 682 N N . ASN A 1 88 ? 0.014 6.094 -11 1 97.94 88 ASN A N 1
ATOM 683 C CA . ASN A 1 88 ? -1.109 5.395 -11.617 1 97.94 88 ASN A CA 1
ATOM 684 C C . ASN A 1 88 ? -1.297 4.004 -11.023 1 97.94 88 ASN A C 1
ATOM 686 O O . ASN A 1 88 ? -0.32 3.297 -10.766 1 97.94 88 ASN A O 1
ATOM 690 N N . VAL A 1 89 ? -2.492 3.678 -10.805 1 97.56 89 VAL A N 1
ATOM 691 C CA . VAL A 1 89 ? -2.898 2.309 -10.5 1 97.56 89 VAL A CA 1
ATOM 692 C C . VAL A 1 89 ? -3.785 1.77 -11.617 1 97.56 89 VAL A C 1
ATOM 694 O O . VAL A 1 89 ? -4.789 2.391 -11.977 1 97.56 89 VAL A O 1
ATOM 697 N N . GLU A 1 90 ? -3.492 0.599 -12.094 1 96.31 90 GLU A N 1
ATOM 698 C CA . GLU A 1 90 ? -4.152 0.072 -13.289 1 96.31 90 GLU A CA 1
ATOM 699 C C . GLU A 1 90 ? -5.371 -0.771 -12.914 1 96.31 90 GLU A C 1
ATOM 701 O O . GLU A 1 90 ? -6.332 -0.852 -13.68 1 96.31 90 GLU A O 1
ATOM 706 N N . GLN A 1 91 ? -5.242 -1.42 -11.773 1 96.5 91 GLN A N 1
ATOM 707 C CA . GLN A 1 91 ? -6.297 -2.355 -11.391 1 96.5 91 GLN A CA 1
ATOM 708 C C . GLN A 1 91 ? -6.441 -2.422 -9.875 1 96.5 91 GLN A C 1
ATOM 710 O O . GLN A 1 91 ? -5.457 -2.314 -9.141 1 96.5 91 GLN A O 1
ATOM 715 N N . ALA A 1 92 ? -7.68 -2.568 -9.43 1 97.25 92 ALA A N 1
ATOM 716 C CA . ALA A 1 92 ? -8.016 -2.848 -8.031 1 97.25 92 ALA A CA 1
ATOM 717 C C . ALA A 1 92 ? -8.922 -4.07 -7.918 1 97.25 92 ALA A C 1
ATOM 719 O O . ALA A 1 92 ? -9.836 -4.246 -8.727 1 97.25 92 ALA A O 1
ATOM 720 N N . VAL A 1 93 ? -8.586 -4.863 -6.883 1 97.31 93 VAL A N 1
ATOM 721 C CA . VAL A 1 93 ? -9.367 -6.074 -6.664 1 97.31 93 VAL A CA 1
ATOM 722 C C . VAL A 1 93 ? -9.742 -6.188 -5.188 1 97.31 93 VAL A C 1
ATOM 724 O O . VAL A 1 93 ? -8.883 -6.039 -4.312 1 97.31 93 VAL A O 1
ATOM 727 N N . ARG A 1 94 ? -11.023 -6.402 -4.93 1 96 94 ARG A N 1
ATOM 728 C CA . ARG A 1 94 ? -11.477 -6.73 -3.58 1 96 94 ARG A CA 1
ATOM 729 C C . ARG A 1 94 ? -11.32 -8.219 -3.299 1 96 94 ARG A C 1
ATOM 731 O O . ARG A 1 94 ? -11.922 -9.055 -3.979 1 96 94 ARG A O 1
ATOM 738 N N . ILE A 1 95 ? -10.594 -8.523 -2.318 1 96.56 95 ILE A N 1
ATOM 739 C CA . ILE A 1 95 ? -10.281 -9.922 -2.061 1 96.56 95 ILE A CA 1
ATOM 740 C C . ILE A 1 95 ? -11.555 -10.664 -1.649 1 96.56 95 ILE A C 1
ATOM 742 O O . ILE A 1 95 ? -11.773 -11.805 -2.064 1 96.56 95 ILE A O 1
ATOM 746 N N . ARG A 1 96 ? -12.422 -10.102 -0.837 1 94.44 96 ARG A N 1
ATOM 747 C CA . ARG A 1 96 ? -13.609 -10.742 -0.292 1 94.44 96 ARG A CA 1
ATOM 748 C C . ARG A 1 96 ? -14.531 -11.227 -1.408 1 94.44 96 ARG A C 1
ATOM 750 O O . ARG A 1 96 ? -15.109 -12.312 -1.318 1 94.44 96 ARG A O 1
ATOM 757 N N . THR A 1 97 ? -14.609 -10.43 -2.496 1 92.44 97 THR A N 1
ATOM 758 C CA . THR A 1 97 ? -15.641 -10.703 -3.49 1 92.44 97 THR A CA 1
ATOM 759 C C . THR A 1 97 ? -15.016 -11.047 -4.84 1 92.44 97 THR A C 1
ATOM 761 O O . THR A 1 97 ? -15.68 -11.594 -5.723 1 92.44 97 THR A O 1
ATOM 764 N N . GLY A 1 98 ? -13.742 -10.648 -5.016 1 92.44 98 GLY A N 1
ATOM 765 C CA . GLY A 1 98 ? -13.094 -10.82 -6.305 1 92.44 98 GLY A CA 1
ATOM 766 C C . GLY A 1 98 ? -13.43 -9.711 -7.289 1 92.44 98 GLY A C 1
ATOM 767 O O . GLY A 1 98 ? -12.945 -9.711 -8.422 1 92.44 98 GLY A O 1
ATOM 768 N N . GLU A 1 99 ? -14.273 -8.781 -6.875 1 91.38 99 GLU A N 1
ATOM 769 C CA . GLU A 1 99 ? -14.664 -7.676 -7.742 1 91.38 99 GLU A CA 1
ATOM 770 C C . GLU A 1 99 ? -13.453 -6.828 -8.133 1 91.38 99 GLU A C 1
ATOM 772 O O . GLU A 1 99 ? -12.539 -6.641 -7.332 1 91.38 99 GLU A O 1
ATOM 777 N N . THR A 1 100 ? -13.578 -6.387 -9.43 1 88.62 100 THR A N 1
ATOM 778 C CA . THR A 1 100 ? -12.492 -5.562 -9.961 1 88.62 100 THR A CA 1
ATOM 779 C C . THR A 1 100 ? -13 -4.172 -10.32 1 88.62 100 THR A C 1
ATOM 781 O O . THR A 1 100 ? -14.211 -3.959 -10.453 1 88.62 100 THR A O 1
ATOM 784 N N . ASP A 1 101 ? -12.047 -3.154 -10.391 1 76.06 101 ASP A N 1
ATOM 785 C CA . ASP A 1 101 ? -12.203 -1.818 -10.953 1 76.06 101 ASP A CA 1
ATOM 786 C C . ASP A 1 101 ? -12.625 -0.812 -9.891 1 76.06 101 ASP A C 1
ATOM 788 O O . ASP A 1 101 ? -12.375 -1.018 -8.703 1 76.06 101 ASP A O 1
ATOM 792 N N . ASP A 1 102 ? -13.25 0.218 -10.383 1 72.25 102 ASP A N 1
ATOM 793 C CA . ASP A 1 102 ? -13.367 1.459 -9.617 1 72.25 102 ASP A CA 1
ATOM 794 C C . ASP A 1 102 ? -14.281 1.277 -8.414 1 72.25 102 ASP A C 1
ATOM 796 O O . ASP A 1 102 ? -14.141 1.98 -7.41 1 72.25 102 ASP A O 1
ATOM 800 N N . ASP A 1 103 ? -15.07 0.266 -8.516 1 80.25 103 ASP A N 1
ATOM 801 C CA . ASP A 1 103 ? -15.992 0.099 -7.391 1 80.25 103 ASP A CA 1
ATOM 802 C C . ASP A 1 103 ? -15.25 -0.401 -6.152 1 80.25 103 ASP A C 1
ATOM 804 O O . ASP A 1 103 ? -15.758 -0.286 -5.035 1 80.25 103 ASP A O 1
ATOM 808 N N . VAL A 1 104 ? -14.039 -0.845 -6.344 1 86.25 104 VAL A N 1
ATOM 809 C CA . VAL A 1 104 ? -13.227 -1.40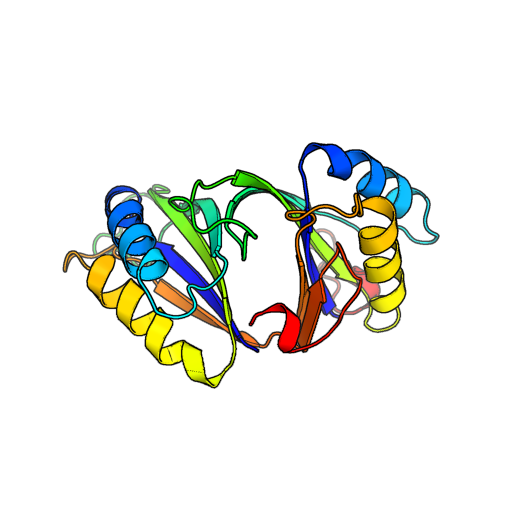4 -5.27 1 86.25 104 VAL A CA 1
ATOM 810 C C . VAL A 1 104 ? -12.719 -0.282 -4.367 1 86.25 104 VAL A C 1
ATOM 812 O O . VAL A 1 104 ? -12.57 -0.468 -3.158 1 86.25 104 VAL A O 1
ATOM 815 N N . ILE A 1 105 ? -12.531 0.882 -4.949 1 84.06 105 ILE A N 1
ATOM 816 C CA . ILE A 1 105 ? -11.938 1.965 -4.18 1 84.06 105 ILE A CA 1
ATOM 817 C C . ILE A 1 105 ? -13.008 2.986 -3.805 1 84.06 105 ILE A C 1
ATOM 819 O O . ILE A 1 105 ? -12.703 4.039 -3.24 1 84.06 105 ILE A O 1
ATOM 823 N N . ARG A 1 106 ? -14.336 2.641 -4.09 1 69.25 106 ARG A N 1
ATOM 824 C CA . ARG A 1 106 ? -15.422 3.535 -3.723 1 69.25 106 ARG A CA 1
ATOM 825 C C . ARG A 1 106 ? -15.883 3.289 -2.289 1 69.25 106 ARG A C 1
ATOM 827 O O . ARG A 1 106 ? -15.75 2.176 -1.774 1 69.25 106 ARG A O 1
ATOM 834 N N . MET B 1 1 ? 6.172 -5.277 -17.094 1 94.88 1 MET B N 1
ATOM 835 C CA . MET B 1 1 ? 6.18 -5.848 -15.75 1 94.88 1 MET B CA 1
ATOM 836 C C . MET B 1 1 ? 5.227 -5.094 -14.828 1 94.88 1 MET B C 1
ATOM 838 O O . MET B 1 1 ? 4.93 -3.92 -15.062 1 94.88 1 MET B O 1
ATOM 842 N N . LYS B 1 2 ? 4.613 -5.734 -13.969 1 97 2 LYS B N 1
ATOM 843 C CA . LYS B 1 2 ? 3.648 -5.121 -13.055 1 97 2 LYS B CA 1
ATOM 844 C C . LYS B 1 2 ? 4.008 -5.402 -11.602 1 97 2 LYS B C 1
ATOM 846 O O . LYS B 1 2 ? 4.535 -6.469 -11.281 1 97 2 LYS B O 1
ATOM 851 N N . GLU B 1 3 ? 3.723 -4.367 -10.836 1 98.31 3 GLU B N 1
ATOM 852 C CA . GLU B 1 3 ? 3.76 -4.562 -9.391 1 98.31 3 GLU B CA 1
ATOM 853 C C . GLU B 1 3 ? 2.371 -4.867 -8.844 1 98.31 3 GLU B C 1
ATOM 855 O O . GLU B 1 3 ? 1.396 -4.199 -9.195 1 98.31 3 GLU B O 1
ATOM 860 N N . ILE B 1 4 ? 2.334 -5.902 -8.062 1 98.75 4 ILE B N 1
ATOM 861 C CA . ILE B 1 4 ? 1.137 -6.242 -7.301 1 98.75 4 ILE B CA 1
ATOM 862 C C . ILE B 1 4 ? 1.355 -5.918 -5.824 1 98.75 4 ILE B C 1
ATOM 864 O O . ILE B 1 4 ? 2.33 -6.371 -5.223 1 98.75 4 ILE B O 1
ATOM 868 N N . LYS B 1 5 ? 0.491 -5.137 -5.277 1 98.88 5 LYS B N 1
ATOM 869 C CA . LYS B 1 5 ? 0.418 -4.887 -3.842 1 98.88 5 LYS B CA 1
ATOM 870 C C . LYS B 1 5 ? -0.891 -5.414 -3.258 1 98.88 5 LYS B C 1
ATOM 872 O O . LYS B 1 5 ? -1.974 -5.039 -3.713 1 98.88 5 LYS B O 1
ATOM 877 N N . ALA B 1 6 ? -0.742 -6.242 -2.27 1 98.88 6 ALA B N 1
ATOM 878 C CA . ALA B 1 6 ? -1.924 -6.789 -1.608 1 98.88 6 ALA B CA 1
ATOM 879 C C . ALA B 1 6 ? -1.892 -6.512 -0.108 1 98.88 6 ALA B C 1
ATOM 881 O O . ALA B 1 6 ? -0.844 -6.641 0.53 1 98.88 6 ALA B O 1
ATOM 882 N N . PHE B 1 7 ? -2.975 -6.105 0.434 1 98.44 7 PHE B N 1
ATOM 883 C CA . PHE B 1 7 ? -3.158 -5.906 1.866 1 98.44 7 PHE B CA 1
ATOM 884 C C . PHE B 1 7 ? -4.062 -6.984 2.453 1 98.44 7 PHE B C 1
ATOM 886 O O . PHE B 1 7 ? -5.258 -7.023 2.162 1 98.44 7 PHE B O 1
ATOM 893 N N . ILE B 1 8 ? -3.471 -7.812 3.262 1 98.44 8 ILE B N 1
ATOM 894 C CA . ILE B 1 8 ? -4.082 -9.094 3.594 1 98.44 8 ILE B CA 1
ATOM 895 C C . ILE B 1 8 ? -4.23 -9.219 5.109 1 98.44 8 ILE B C 1
ATOM 897 O O . ILE B 1 8 ? -3.365 -8.766 5.863 1 98.44 8 ILE B O 1
ATOM 901 N N . ARG B 1 9 ? -5.25 -9.891 5.512 1 97.19 9 ARG B N 1
ATOM 902 C CA . ARG B 1 9 ? -5.41 -10.266 6.914 1 97.19 9 ARG B CA 1
ATOM 903 C C . ARG B 1 9 ? -4.195 -11.031 7.422 1 97.19 9 ARG B C 1
ATOM 905 O O . ARG B 1 9 ? -3.74 -11.977 6.773 1 97.19 9 ARG B O 1
ATOM 912 N N . THR B 1 10 ? -3.816 -10.625 8.586 1 98.19 10 THR B N 1
ATOM 913 C CA . THR B 1 10 ? -2.59 -11.188 9.141 1 98.19 10 THR B CA 1
ATOM 914 C C . THR B 1 10 ? -2.695 -12.711 9.258 1 98.19 10 THR B C 1
ATOM 916 O O . THR B 1 10 ? -1.73 -13.43 8.992 1 98.19 10 THR B O 1
ATOM 919 N N . ASN B 1 11 ? -3.863 -13.195 9.609 1 98.31 11 ASN B N 1
ATOM 920 C CA . ASN B 1 11 ? -3.986 -14.625 9.867 1 98.31 11 ASN B CA 1
ATOM 921 C C . ASN B 1 11 ? -4.141 -15.414 8.57 1 98.31 11 ASN B C 1
ATOM 923 O O . ASN B 1 11 ? -4.164 -16.641 8.594 1 98.31 11 ASN B O 1
ATOM 927 N N . MET B 1 12 ? -4.238 -14.758 7.469 1 98.56 12 MET B N 1
ATOM 928 C CA . MET B 1 12 ? -4.418 -15.453 6.199 1 98.56 12 MET B CA 1
ATOM 929 C C . MET B 1 12 ? -3.123 -15.453 5.391 1 98.56 12 MET B C 1
ATOM 931 O O . MET B 1 12 ? -3.016 -16.172 4.391 1 98.56 12 MET B O 1
ATOM 935 N N . ILE B 1 13 ? -2.111 -14.742 5.824 1 98.75 13 ILE B N 1
ATOM 936 C CA . ILE B 1 13 ? -0.933 -14.492 5.004 1 98.75 13 ILE B CA 1
ATOM 937 C C . ILE B 1 13 ? -0.198 -15.805 4.742 1 98.75 13 ILE B C 1
ATOM 939 O O . ILE B 1 13 ? 0.319 -16.031 3.645 1 98.75 13 ILE B O 1
ATOM 943 N N . ASP B 1 14 ? -0.144 -16.688 5.723 1 98.75 14 ASP B N 1
ATOM 944 C CA . ASP B 1 14 ? 0.593 -17.938 5.555 1 98.75 14 ASP B CA 1
ATOM 945 C C . ASP B 1 14 ? -0.03 -18.797 4.457 1 98.75 14 ASP B C 1
ATOM 947 O O . ASP B 1 14 ? 0.682 -19.484 3.721 1 98.75 14 ASP B O 1
ATOM 951 N N . TYR B 1 15 ? -1.31 -18.766 4.355 1 98.75 15 TYR B N 1
ATOM 952 C CA . TYR B 1 15 ? -1.984 -19.516 3.297 1 98.75 15 TYR B CA 1
ATOM 953 C C . TYR B 1 15 ? -1.617 -18.953 1.925 1 98.75 15 TYR B C 1
ATOM 955 O O . TYR B 1 15 ? -1.385 -19.719 0.984 1 98.75 15 TYR B O 1
ATOM 963 N N . VAL B 1 16 ? -1.524 -17.688 1.8 1 98.81 16 VAL B N 1
ATOM 964 C CA . VAL B 1 16 ? -1.188 -17.016 0.542 1 98.81 16 VAL B CA 1
ATOM 965 C C . VAL B 1 16 ? 0.254 -17.344 0.158 1 98.81 16 VAL B C 1
ATOM 967 O O . VAL B 1 16 ? 0.525 -17.75 -0.977 1 98.81 16 VAL B O 1
ATOM 970 N N . ILE B 1 17 ? 1.135 -17.234 1.154 1 98.69 17 ILE B N 1
ATOM 971 C CA . ILE B 1 17 ? 2.553 -17.484 0.913 1 98.69 17 ILE B CA 1
ATOM 972 C C . ILE B 1 17 ? 2.754 -18.938 0.457 1 98.69 17 ILE B C 1
ATOM 974 O O . ILE B 1 17 ? 3.467 -19.188 -0.516 1 98.69 17 ILE B O 1
ATOM 978 N N . ASP B 1 18 ? 2.135 -19.859 1.123 1 98.62 18 ASP B N 1
ATOM 979 C CA . ASP B 1 18 ? 2.252 -21.281 0.78 1 98.62 18 ASP B CA 1
ATOM 980 C C . ASP B 1 18 ? 1.812 -21.531 -0.66 1 98.62 18 ASP B C 1
ATOM 982 O O . ASP B 1 18 ? 2.482 -22.25 -1.401 1 98.62 18 ASP B O 1
ATOM 986 N N . ALA B 1 19 ? 0.718 -20.938 -1.031 1 98.69 19 ALA B N 1
ATOM 987 C CA . ALA B 1 19 ? 0.17 -21.125 -2.371 1 98.69 19 ALA B CA 1
ATOM 988 C C . ALA B 1 19 ? 1.081 -20.5 -3.43 1 98.69 19 ALA B C 1
ATOM 990 O O . ALA B 1 19 ? 1.302 -21.094 -4.488 1 98.69 19 ALA B O 1
ATOM 991 N N . LEU B 1 20 ? 1.648 -19.344 -3.162 1 98.44 20 LEU B N 1
ATOM 992 C CA . LEU B 1 20 ? 2.53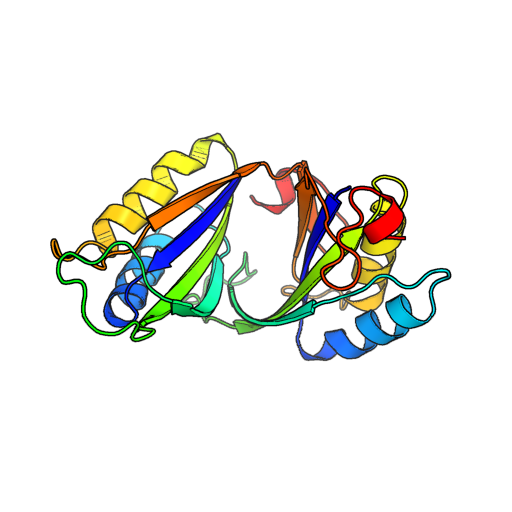5 -18.688 -4.113 1 98.44 20 LEU B CA 1
ATOM 993 C C . LEU B 1 20 ? 3.822 -19.484 -4.301 1 98.44 20 LEU B C 1
ATOM 995 O O . LEU B 1 20 ? 4.32 -19.625 -5.422 1 98.44 20 LEU B O 1
ATOM 999 N N . GLU B 1 21 ? 4.324 -20.031 -3.166 1 97.56 21 GLU B N 1
ATOM 1000 C CA . GLU B 1 21 ? 5.566 -20.812 -3.191 1 97.56 21 GLU B CA 1
ATOM 1001 C C . GLU B 1 21 ? 5.406 -22.078 -4.016 1 97.56 21 GLU B C 1
ATOM 1003 O O . GLU B 1 21 ? 6.379 -22.578 -4.586 1 97.56 21 GLU B O 1
ATOM 1008 N N . ASN B 1 22 ? 4.215 -22.562 -4.176 1 97.38 22 ASN B N 1
ATOM 1009 C CA . ASN B 1 22 ? 3.963 -23.828 -4.848 1 97.38 22 ASN B CA 1
ATOM 1010 C C . ASN B 1 22 ? 3.664 -23.625 -6.332 1 97.38 22 ASN B C 1
ATOM 1012 O O . ASN B 1 22 ? 3.492 -24.594 -7.07 1 97.38 22 ASN B O 1
ATOM 1016 N N . LEU B 1 23 ? 3.553 -22.406 -6.773 1 96.62 23 LEU B N 1
ATOM 1017 C CA . LEU B 1 23 ? 3.387 -22.141 -8.203 1 96.62 23 LEU B CA 1
ATOM 1018 C C . LEU B 1 23 ? 4.652 -22.516 -8.969 1 96.62 23 LEU B C 1
ATOM 1020 O O . LEU B 1 23 ? 5.758 -22.453 -8.422 1 96.62 23 LEU B O 1
ATOM 1024 N N . GLU B 1 24 ? 4.352 -22.844 -10.234 1 93.56 24 GLU B N 1
ATOM 1025 C CA . GLU B 1 24 ? 5.492 -22.906 -11.141 1 93.56 24 GLU B CA 1
ATOM 1026 C C . GLU B 1 24 ? 6.141 -21.531 -11.305 1 93.56 24 GLU B C 1
ATOM 1028 O O . GLU B 1 24 ? 5.445 -20.531 -11.5 1 93.56 24 GLU B O 1
ATOM 1033 N N . ASN B 1 25 ? 7.43 -21.391 -11.086 1 93.25 25 ASN B N 1
ATOM 1034 C CA . ASN B 1 25 ? 8.148 -20.125 -11.148 1 93.25 25 ASN B CA 1
ATOM 1035 C C . ASN B 1 25 ? 7.633 -19.141 -10.102 1 93.25 25 ASN B C 1
ATOM 1037 O O . ASN B 1 25 ? 7.195 -18.047 -10.445 1 93.25 25 ASN B O 1
ATOM 1041 N N . ALA B 1 26 ? 7.664 -19.594 -8.938 1 96.19 26 ALA B N 1
ATOM 1042 C CA . ALA B 1 26 ? 7.219 -18.781 -7.809 1 96.19 26 ALA B CA 1
ATOM 1043 C C . ALA B 1 26 ? 7.824 -17.375 -7.871 1 96.19 26 ALA B C 1
ATOM 1045 O O . ALA B 1 26 ? 9.031 -17.234 -8.07 1 96.19 26 ALA B O 1
ATOM 1046 N N . PRO B 1 27 ? 6.996 -16.453 -7.727 1 95.38 27 PRO B N 1
ATOM 1047 C CA . PRO B 1 27 ? 7.551 -15.094 -7.75 1 95.38 27 PRO B CA 1
ATOM 1048 C C . PRO B 1 27 ? 8.273 -14.734 -6.449 1 95.38 27 PRO B C 1
ATOM 1050 O O . PRO B 1 27 ? 8.008 -15.328 -5.406 1 95.38 27 PRO B O 1
ATOM 1053 N N . GLY B 1 28 ? 9.32 -13.758 -6.535 1 95.81 28 GLY B N 1
ATOM 1054 C CA . GLY B 1 28 ? 9.789 -13.109 -5.324 1 95.81 28 GLY B CA 1
ATOM 1055 C C . GLY B 1 28 ? 8.727 -12.273 -4.641 1 95.81 28 GLY B C 1
ATOM 1056 O O . GLY B 1 28 ? 7.914 -11.625 -5.312 1 95.81 28 GLY B O 1
ATOM 1057 N N . ILE B 1 29 ? 8.664 -12.305 -3.363 1 98 29 ILE B N 1
ATOM 1058 C CA . ILE B 1 29 ? 7.68 -11.516 -2.633 1 98 29 ILE B CA 1
ATOM 1059 C C . ILE B 1 29 ? 8.367 -10.773 -1.484 1 98 29 ILE B C 1
ATOM 1061 O O . ILE B 1 29 ? 9.406 -11.211 -0.988 1 98 29 ILE B O 1
ATOM 1065 N N . THR B 1 30 ? 7.875 -9.633 -1.127 1 98.62 30 THR B N 1
ATOM 1066 C CA . THR B 1 30 ? 8.258 -8.852 0.043 1 98.62 30 THR B CA 1
ATOM 1067 C C . THR B 1 30 ? 7.059 -8.609 0.948 1 98.62 30 THR B C 1
ATOM 1069 O O . THR B 1 30 ? 5.969 -8.297 0.467 1 98.62 30 THR B O 1
ATOM 1072 N N . LEU B 1 31 ? 7.219 -8.828 2.242 1 98.81 31 LEU B N 1
ATOM 1073 C CA . LEU B 1 31 ? 6.152 -8.594 3.211 1 98.81 31 LEU B CA 1
ATOM 1074 C C . LEU B 1 31 ? 6.508 -7.43 4.133 1 98.81 31 LEU B C 1
ATOM 1076 O O . LEU B 1 31 ? 7.664 -7.277 4.527 1 98.81 31 LEU B O 1
ATOM 1080 N N . SER B 1 32 ? 5.535 -6.621 4.492 1 98.81 32 SER B N 1
ATOM 1081 C CA . SER B 1 32 ? 5.668 -5.57 5.496 1 98.81 32 SER B CA 1
ATOM 1082 C C . SER B 1 32 ? 4.488 -5.578 6.461 1 98.81 32 SER B C 1
ATOM 1084 O O . SER B 1 32 ? 3.348 -5.805 6.055 1 98.81 32 SER B O 1
ATOM 1086 N N . ASP B 1 33 ? 4.816 -5.312 7.707 1 98.5 33 ASP B N 1
ATOM 1087 C CA . ASP B 1 33 ? 3.754 -5.074 8.68 1 98.5 33 ASP B CA 1
ATOM 1088 C C . ASP B 1 33 ? 3.176 -3.67 8.531 1 98.5 33 ASP B C 1
ATOM 1090 O O . ASP B 1 33 ? 3.918 -2.686 8.516 1 98.5 33 ASP B O 1
ATOM 1094 N N . VAL B 1 34 ? 1.831 -3.605 8.398 1 98.56 34 VAL B N 1
ATOM 1095 C CA . VAL B 1 34 ? 1.17 -2.314 8.234 1 98.56 34 VAL B CA 1
ATOM 1096 C C . VAL B 1 34 ? -0.1 -2.273 9.086 1 98.56 34 VAL B C 1
ATOM 1098 O O . VAL B 1 34 ? -0.446 -3.258 9.742 1 98.56 34 VAL B O 1
ATOM 1101 N N . ARG B 1 35 ? -0.675 -1.102 9.125 1 97.56 35 ARG B N 1
ATOM 1102 C CA . ARG B 1 35 ? -1.988 -0.924 9.734 1 97.56 35 ARG B CA 1
ATOM 1103 C C . ARG B 1 35 ? -2.852 0.025 8.914 1 97.56 35 ARG B C 1
ATOM 1105 O O . ARG B 1 35 ? -2.33 0.895 8.211 1 97.56 35 ARG B O 1
ATOM 1112 N N . GLY B 1 36 ? -4.086 -0.19 8.906 1 94.44 36 GLY B N 1
ATOM 1113 C CA . GLY B 1 36 ? -4.973 0.663 8.133 1 94.44 36 GLY B CA 1
ATOM 1114 C C . GLY B 1 36 ? -6.441 0.356 8.359 1 94.44 36 GLY B C 1
ATOM 1115 O O . GLY B 1 36 ? -6.789 -0.423 9.242 1 94.44 36 GLY B O 1
ATOM 1116 N N . TRP B 1 37 ? -7.188 1.154 7.613 1 90.94 37 TRP B N 1
ATOM 1117 C CA . TRP B 1 37 ? -8.625 0.881 7.586 1 90.94 37 TRP B CA 1
ATOM 1118 C C . TRP B 1 37 ? -9.148 0.857 6.152 1 90.94 37 TRP B C 1
ATOM 1120 O O . TRP B 1 37 ? -8.445 1.272 5.227 1 90.94 37 TRP B O 1
ATOM 1130 N N . GLY B 1 38 ? -10.195 0.234 6.027 1 87.75 38 GLY B N 1
ATOM 1131 C CA . GLY B 1 38 ? -10.945 0.221 4.781 1 87.75 38 GLY B CA 1
ATOM 1132 C C . GLY B 1 38 ? -12.406 0.585 4.965 1 87.75 38 GLY B C 1
ATOM 1133 O O . GLY B 1 38 ? -12.758 1.315 5.895 1 87.75 38 GLY B O 1
ATOM 1134 N N . HIS B 1 39 ? -13.133 0.212 3.986 1 75.88 39 HIS B N 1
ATOM 1135 C CA . HIS B 1 39 ? -14.562 0.469 4.086 1 75.88 39 HIS B CA 1
ATOM 1136 C C . HIS B 1 39 ? -15.273 -0.635 4.863 1 75.88 39 HIS B C 1
ATOM 1138 O O . HIS B 1 39 ? -15.148 -1.815 4.527 1 75.88 39 HIS B O 1
ATOM 1144 N N . ALA B 1 40 ? -15.336 -0.343 6.215 1 63.09 40 ALA B N 1
ATOM 1145 C CA . ALA B 1 40 ? -15.992 -1.331 7.07 1 63.09 40 ALA B CA 1
ATOM 1146 C C . ALA B 1 40 ? -17.516 -1.169 7.035 1 63.09 40 ALA B C 1
ATOM 1148 O O . ALA B 1 40 ? -18.016 -0.144 6.574 1 63.09 40 ALA B O 1
ATOM 1149 N N . GLN B 1 41 ? -18.125 -2.299 7.27 1 61.25 41 GLN B N 1
ATOM 1150 C CA . GLN B 1 41 ? -19.578 -2.295 7.352 1 61.25 41 GLN B CA 1
ATOM 1151 C C . GLN B 1 41 ? -20.078 -1.275 8.375 1 61.25 41 GLN B C 1
ATOM 1153 O O . GLN B 1 41 ? -21.031 -0.542 8.117 1 61.25 41 GLN B O 1
ATOM 1158 N N . GLU B 1 42 ? -19.469 -1.321 9.609 1 57.59 42 GLU B N 1
ATOM 1159 C CA . GLU B 1 42 ? -19.969 -0.452 10.672 1 57.59 42 GLU B CA 1
ATOM 1160 C C . GLU B 1 42 ? -19.047 0.755 10.867 1 57.59 42 GLU B C 1
ATOM 1162 O O . GLU B 1 42 ? -17.828 0.623 10.852 1 57.59 42 GLU B O 1
ATOM 1167 N N . LYS B 1 43 ? -19.75 1.943 10.688 1 58.25 43 LYS B N 1
ATOM 1168 C CA . LYS B 1 43 ? -19.094 3.242 10.852 1 58.25 43 LYS B CA 1
ATOM 1169 C C . LYS B 1 43 ? -18.562 3.406 12.273 1 58.25 43 LYS B C 1
ATOM 1171 O O . LYS B 1 43 ? -19.312 3.779 13.188 1 58.25 43 LYS B O 1
ATOM 1176 N N . GLU B 1 44 ? -17.922 2.502 12.852 1 58.12 44 GLU B N 1
ATOM 1177 C CA . GLU B 1 44 ? -17.312 2.875 14.125 1 58.12 44 GLU B CA 1
ATOM 1178 C C . GLU B 1 44 ? -16 3.637 13.906 1 58.12 44 GLU B C 1
ATOM 1180 O O . GLU B 1 44 ? -15.469 3.652 12.797 1 58.12 44 GLU B O 1
ATOM 1185 N N . ALA B 1 45 ? -15.766 4.445 14.852 1 59.19 45 ALA B N 1
ATOM 1186 C CA . ALA B 1 45 ? -14.5 5.172 14.82 1 59.19 45 ALA B CA 1
ATOM 1187 C C . ALA B 1 45 ? -13.398 4.32 14.195 1 59.19 45 ALA B C 1
ATOM 1189 O O . ALA B 1 45 ? -13.273 3.133 14.508 1 59.19 45 ALA B O 1
ATOM 1190 N N . ALA B 1 46 ? -12.828 4.855 13.086 1 61.91 46 ALA B N 1
ATOM 1191 C CA . ALA B 1 46 ? -11.82 4.137 12.305 1 61.91 46 ALA B CA 1
ATOM 1192 C C . ALA B 1 46 ? -10.711 3.602 13.203 1 61.91 46 ALA B C 1
ATOM 1194 O O . ALA B 1 46 ? -10.156 4.336 14.023 1 61.91 46 ALA B O 1
ATOM 1195 N N . GLN B 1 47 ? -10.875 2.312 13.617 1 81.06 47 GLN B N 1
ATOM 1196 C CA . GLN B 1 47 ? -9.75 1.638 14.266 1 81.06 47 GLN B CA 1
ATOM 1197 C C . GLN B 1 47 ? -8.781 1.072 13.227 1 81.06 47 GLN B C 1
ATOM 1199 O O . GLN B 1 47 ? -9.203 0.451 12.25 1 81.06 47 GLN B O 1
ATOM 1204 N N . LEU B 1 48 ? -7.492 1.57 13.297 1 92.12 48 LEU B N 1
ATOM 1205 C CA . LEU B 1 48 ? -6.457 0.993 12.438 1 92.12 48 LEU B CA 1
ATOM 1206 C C . LEU B 1 48 ? -6.246 -0.481 12.766 1 92.12 48 LEU B C 1
ATOM 1208 O O . LEU B 1 48 ? -6.027 -0.839 13.922 1 92.12 48 LEU B O 1
ATOM 1212 N N . VAL B 1 49 ? -6.398 -1.26 11.789 1 94.69 49 VAL B N 1
ATOM 1213 C CA . VAL B 1 49 ? -6.293 -2.707 11.938 1 94.69 49 VAL B CA 1
ATOM 1214 C C . VAL B 1 49 ? -4.973 -3.193 11.344 1 94.69 49 VAL B C 1
ATOM 1216 O O . VAL B 1 49 ? -4.566 -2.748 10.273 1 94.69 49 VAL B O 1
ATOM 1219 N N . GLN B 1 50 ? -4.336 -4.156 12.023 1 97.38 50 GLN B N 1
ATOM 1220 C CA . GLN B 1 50 ? -3.092 -4.738 11.539 1 97.38 50 GLN B CA 1
ATOM 1221 C C . GLN B 1 50 ? -3.33 -5.566 10.281 1 97.38 50 GLN B C 1
ATOM 1223 O O . GLN B 1 50 ? -4.309 -6.312 10.195 1 97.38 50 GLN B O 1
ATOM 1228 N N . ARG B 1 51 ? -2.438 -5.352 9.297 1 97.94 51 ARG B N 1
ATOM 1229 C CA . ARG B 1 51 ? -2.436 -6.098 8.047 1 97.94 51 ARG B CA 1
ATOM 1230 C C . ARG B 1 51 ? -1.012 -6.418 7.602 1 97.94 51 ARG B C 1
ATOM 1232 O O . ARG B 1 51 ? -0.048 -5.883 8.156 1 97.94 51 ARG B O 1
ATOM 1239 N N . ILE B 1 52 ? -0.944 -7.34 6.629 1 98.75 52 ILE B N 1
ATOM 1240 C CA . ILE B 1 52 ? 0.312 -7.582 5.926 1 98.75 52 ILE B CA 1
ATOM 1241 C C . ILE B 1 52 ? 0.222 -7.039 4.504 1 98.75 52 ILE B C 1
ATOM 1243 O O . ILE B 1 52 ? -0.737 -7.324 3.781 1 98.75 52 ILE B O 1
ATOM 1247 N N . LYS B 1 53 ? 1.151 -6.199 4.18 1 98.88 53 LYS B N 1
ATOM 1248 C CA . LYS B 1 53 ? 1.32 -5.781 2.793 1 98.88 53 LYS B CA 1
ATOM 1249 C C . LYS B 1 53 ? 2.266 -6.723 2.049 1 98.88 53 LYS B C 1
ATOM 1251 O O . LYS B 1 53 ? 3.43 -6.863 2.426 1 98.88 53 LYS B O 1
ATOM 1256 N N . LEU B 1 54 ? 1.764 -7.398 1.028 1 98.94 54 LEU B N 1
ATOM 1257 C CA . LEU B 1 54 ? 2.557 -8.234 0.134 1 98.94 54 LEU B CA 1
ATOM 1258 C C . LEU B 1 54 ? 2.828 -7.516 -1.184 1 98.94 54 LEU B C 1
ATOM 1260 O O . LEU B 1 54 ? 1.9 -7.027 -1.832 1 98.94 54 LEU B O 1
ATOM 1264 N N . GLU B 1 55 ? 4.109 -7.453 -1.534 1 98.88 55 GLU B N 1
ATOM 1265 C CA . GLU B 1 55 ? 4.504 -6.848 -2.803 1 98.88 55 GLU B CA 1
ATOM 1266 C C . GLU B 1 55 ? 5.254 -7.848 -3.68 1 98.88 55 GLU B C 1
ATOM 1268 O O . GLU B 1 55 ? 6.066 -8.633 -3.184 1 98.88 55 GLU B O 1
ATOM 1273 N N . THR B 1 56 ? 4.938 -7.832 -4.934 1 98.38 56 THR B N 1
ATOM 1274 C CA . THR B 1 56 ? 5.664 -8.633 -5.914 1 98.38 56 THR B CA 1
ATOM 1275 C C . THR B 1 56 ? 5.645 -7.953 -7.281 1 98.38 56 THR B C 1
ATOM 1277 O O . THR B 1 56 ? 4.711 -7.215 -7.602 1 98.38 56 THR B O 1
ATOM 1280 N N . VAL B 1 57 ? 6.695 -8.133 -8.07 1 97.69 57 VAL B N 1
ATOM 1281 C CA . VAL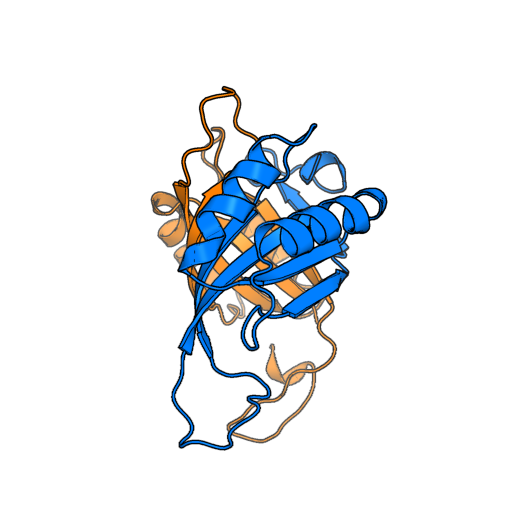 B 1 57 ? 6.762 -7.684 -9.461 1 97.69 57 VAL B CA 1
ATOM 1282 C C . VAL B 1 57 ? 6.848 -8.891 -10.391 1 97.69 57 VAL B C 1
ATOM 1284 O O . VAL B 1 57 ? 7.719 -9.75 -10.219 1 97.69 57 VAL B O 1
ATOM 1287 N N . VAL B 1 58 ? 5.941 -8.953 -11.297 1 96.94 58 VAL B N 1
ATOM 1288 C CA . VAL B 1 58 ? 5.848 -10.117 -12.164 1 96.94 58 VAL B CA 1
ATOM 1289 C C . VAL B 1 58 ? 5.688 -9.672 -13.617 1 96.94 58 VAL B C 1
ATOM 1291 O O . VAL B 1 58 ? 5.355 -8.516 -13.883 1 96.94 58 VAL B O 1
ATOM 1294 N N . PRO B 1 59 ? 6.031 -10.625 -14.531 1 95.38 59 PRO B N 1
ATOM 1295 C CA . PRO B 1 59 ? 5.656 -10.328 -15.914 1 95.38 59 PRO B CA 1
ATOM 1296 C C . PRO B 1 59 ? 4.164 -10.055 -16.078 1 95.38 59 PRO B C 1
ATOM 1298 O O . PRO B 1 59 ? 3.344 -10.633 -15.367 1 95.38 59 PRO B O 1
ATOM 1301 N N . THR B 1 60 ? 3.855 -9.195 -17.062 1 95.81 60 THR B N 1
ATOM 1302 C CA . THR B 1 60 ? 2.482 -8.758 -17.297 1 95.81 60 THR B CA 1
ATOM 1303 C C . THR B 1 60 ? 1.554 -9.961 -17.453 1 95.81 60 THR B C 1
ATOM 1305 O O . THR B 1 60 ? 0.416 -9.938 -16.984 1 95.81 60 THR B O 1
ATOM 1308 N N . ASN B 1 61 ? 2.016 -11.055 -18.062 1 95.81 61 ASN B N 1
ATOM 1309 C CA . ASN B 1 61 ? 1.161 -12.195 -18.391 1 95.81 61 ASN B CA 1
ATOM 1310 C C . ASN B 1 61 ? 0.935 -13.094 -17.188 1 95.81 61 ASN B C 1
ATOM 1312 O O . ASN B 1 61 ? 0.202 -14.078 -17.266 1 95.81 61 ASN B O 1
ATOM 1316 N N . ARG B 1 62 ? 1.49 -12.727 -15.992 1 96.81 62 ARG B N 1
ATOM 1317 C CA . ARG B 1 62 ? 1.3 -13.555 -14.805 1 96.81 62 ARG B CA 1
ATOM 1318 C C . ARG B 1 62 ? 0.458 -12.828 -13.758 1 96.81 62 ARG B C 1
ATOM 1320 O O . ARG B 1 62 ? 0.162 -13.375 -12.695 1 96.81 62 ARG B O 1
ATOM 1327 N N . VAL B 1 63 ? 0.037 -11.68 -14.055 1 97.81 63 VAL B N 1
ATOM 1328 C CA . VAL B 1 63 ? -0.676 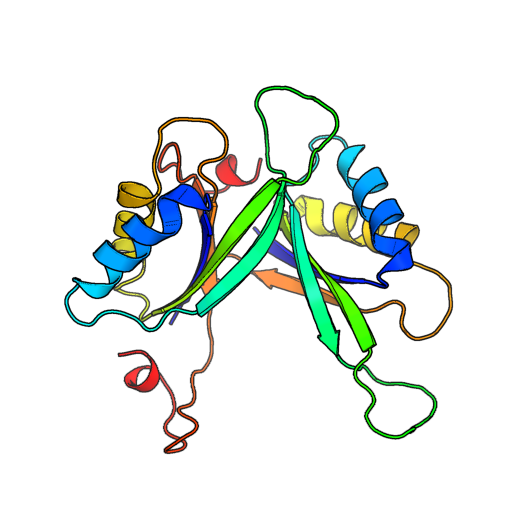-10.844 -13.094 1 97.81 63 VAL B CA 1
ATOM 1329 C C . VAL B 1 63 ? -1.957 -11.547 -12.648 1 97.81 63 VAL B C 1
ATOM 1331 O O . VAL B 1 63 ? -2.201 -11.703 -11.445 1 97.81 63 VAL B O 1
ATOM 1334 N N . ASN B 1 64 ? -2.723 -12.055 -13.617 1 97.88 64 ASN B N 1
ATOM 1335 C CA . ASN B 1 64 ? -4.004 -12.672 -13.289 1 97.88 64 ASN B CA 1
ATOM 1336 C C . ASN B 1 64 ? -3.822 -13.93 -12.445 1 97.88 64 ASN B C 1
ATOM 1338 O O . ASN B 1 64 ? -4.617 -14.203 -11.547 1 97.88 64 ASN B O 1
ATOM 1342 N N . GLU B 1 65 ? -2.793 -14.633 -12.789 1 97.94 65 GLU B N 1
ATOM 1343 C CA . GLU B 1 65 ? -2.5 -15.852 -12.039 1 97.94 65 GLU B CA 1
ATOM 1344 C C . GLU B 1 65 ? -2.229 -15.539 -10.57 1 97.94 65 GLU B C 1
ATOM 1346 O O . GLU B 1 65 ? -2.787 -16.188 -9.68 1 97.94 65 GLU B O 1
ATOM 1351 N N . ILE B 1 66 ? -1.378 -14.508 -10.312 1 98.44 66 ILE B N 1
ATOM 1352 C CA . ILE B 1 66 ? -0.967 -14.148 -8.961 1 98.44 66 ILE B CA 1
ATOM 1353 C C . ILE B 1 66 ? -2.154 -13.57 -8.195 1 98.44 66 ILE B C 1
ATOM 1355 O O . ILE B 1 66 ? -2.396 -13.93 -7.043 1 98.44 66 ILE B O 1
ATOM 1359 N N . ILE B 1 67 ? -2.949 -12.781 -8.836 1 98.56 67 ILE B N 1
ATOM 1360 C CA . ILE B 1 67 ? -4.129 -12.195 -8.211 1 98.56 67 ILE B CA 1
ATOM 1361 C C . ILE B 1 67 ? -5.098 -13.305 -7.797 1 98.56 67 ILE B C 1
ATOM 1363 O O . ILE B 1 67 ? -5.633 -13.289 -6.688 1 98.56 67 ILE B O 1
ATOM 1367 N N . SER B 1 68 ? -5.297 -14.25 -8.695 1 98.5 68 SER B N 1
ATOM 1368 C CA . SER B 1 68 ? -6.23 -15.344 -8.43 1 98.5 68 SER B CA 1
ATOM 1369 C C . SER B 1 68 ? -5.824 -16.125 -7.188 1 98.5 68 SER B C 1
ATOM 1371 O O . SER B 1 68 ? -6.668 -16.484 -6.363 1 98.5 68 SER B O 1
ATOM 1373 N N . VAL B 1 69 ? -4.543 -16.359 -7.051 1 98.62 69 VAL B N 1
ATOM 1374 C CA . VAL B 1 69 ? -4.031 -17.094 -5.906 1 98.62 69 VAL B CA 1
ATOM 1375 C C . VAL B 1 69 ? -4.277 -16.312 -4.621 1 98.62 69 VAL B C 1
ATOM 1377 O O . VAL B 1 69 ? -4.738 -16.859 -3.621 1 98.62 69 VAL B O 1
ATOM 1380 N N . ILE B 1 70 ? -4.008 -15.039 -4.625 1 98.81 70 ILE B N 1
ATOM 1381 C CA . ILE B 1 70 ? -4.156 -14.203 -3.439 1 98.81 70 ILE B CA 1
ATOM 1382 C C . ILE B 1 70 ? -5.633 -14.133 -3.045 1 98.81 70 ILE B C 1
ATOM 1384 O O . ILE B 1 70 ? -5.973 -14.242 -1.865 1 98.81 70 ILE B O 1
ATOM 1388 N N . VAL B 1 71 ? -6.488 -13.992 -4.047 1 98.5 71 VAL B N 1
ATOM 1389 C CA . VAL B 1 71 ? -7.918 -13.891 -3.783 1 98.5 71 VAL B CA 1
ATOM 1390 C C . VAL B 1 71 ? -8.422 -15.203 -3.176 1 98.5 71 VAL B C 1
ATOM 1392 O O . VAL B 1 71 ? -9.156 -15.188 -2.188 1 98.5 71 VAL B O 1
ATOM 1395 N N . GLU B 1 72 ? -8 -16.25 -3.76 1 98.38 72 GLU B N 1
ATOM 1396 C CA . GLU B 1 72 ? -8.469 -17.562 -3.314 1 98.38 72 GLU B CA 1
ATOM 1397 C C . GLU B 1 72 ? -7.996 -17.859 -1.896 1 98.38 72 GLU B C 1
ATOM 1399 O O . GLU B 1 72 ? -8.781 -18.312 -1.055 1 98.38 72 GLU B O 1
ATOM 1404 N N . LYS B 1 73 ? -6.734 -17.578 -1.587 1 98.62 73 LYS B N 1
ATOM 1405 C CA . LYS B 1 73 ? -6.141 -18.031 -0.335 1 98.62 73 LYS B CA 1
ATOM 1406 C C . LYS B 1 73 ? -6.297 -16.984 0.765 1 98.62 73 LYS B C 1
ATOM 1408 O O . LYS B 1 73 ? -6.227 -17.312 1.952 1 98.62 73 LYS B O 1
ATOM 1413 N N . GLY B 1 74 ? -6.523 -15.727 0.37 1 98.25 74 GLY B N 1
ATOM 1414 C CA . GLY B 1 74 ? -6.707 -14.672 1.35 1 98.25 74 GLY B CA 1
ATOM 1415 C C . GLY B 1 74 ? -8.164 -14.414 1.684 1 98.25 74 GLY B C 1
ATOM 1416 O O . GLY B 1 74 ? -8.484 -13.492 2.434 1 98.25 74 GLY B O 1
ATOM 1417 N N . HIS B 1 75 ? -9.047 -15.188 1.145 1 97.38 75 HIS B N 1
ATOM 1418 C CA . HIS B 1 75 ? -10.484 -14.992 1.236 1 97.38 75 HIS B CA 1
ATOM 1419 C C . HIS B 1 75 ? -11.055 -15.656 2.484 1 97.38 75 HIS B C 1
ATOM 1421 O O . HIS B 1 75 ? -10.828 -16.844 2.713 1 97.38 75 HIS B O 1
ATOM 1427 N N . THR B 1 76 ? -11.789 -14.891 3.293 1 96.19 76 THR B N 1
ATOM 1428 C CA . THR B 1 76 ? -12.555 -15.469 4.387 1 96.19 76 THR B CA 1
ATOM 1429 C C . THR B 1 76 ? -14.055 -15.305 4.141 1 96.19 76 THR B C 1
ATOM 1431 O O . THR B 1 76 ? -14.867 -15.984 4.77 1 96.19 76 THR B O 1
ATOM 1434 N N . GLY B 1 77 ? -14.406 -14.328 3.34 1 93.69 77 GLY B N 1
ATOM 1435 C CA . GLY B 1 77 ? -15.805 -14.008 3.09 1 93.69 77 GLY B CA 1
ATOM 1436 C C . GLY B 1 77 ? -16.328 -12.883 3.963 1 93.69 77 GLY B C 1
ATOM 1437 O O . GLY B 1 77 ? -17.438 -12.406 3.773 1 93.69 77 GLY B O 1
ATOM 1438 N N . ASN B 1 78 ? -15.516 -12.438 4.898 1 92.75 78 ASN B N 1
ATOM 1439 C CA . ASN B 1 78 ? -15.906 -11.367 5.809 1 92.75 78 ASN B CA 1
ATOM 1440 C C . ASN B 1 78 ? -15.258 -10.039 5.422 1 92.75 78 ASN B C 1
ATOM 1442 O O . ASN B 1 78 ? -14.25 -10.016 4.727 1 92.75 78 ASN B O 1
ATOM 1446 N N . TYR B 1 79 ? -15.93 -8.984 5.883 1 89.62 79 TYR B N 1
ATOM 1447 C CA . TYR B 1 79 ? -15.32 -7.668 5.707 1 89.62 79 TYR B CA 1
ATOM 1448 C C . TYR B 1 79 ? -13.914 -7.641 6.289 1 89.62 79 TYR B C 1
ATOM 1450 O O . TYR B 1 79 ? -13.664 -8.188 7.367 1 89.62 79 TYR B O 1
ATOM 1458 N N . GLY B 1 80 ? -13.023 -7.035 5.516 1 90.38 80 GLY B N 1
ATOM 1459 C CA . GLY B 1 80 ? -11.664 -6.914 6.031 1 90.38 80 GLY B CA 1
ATOM 1460 C C . GLY B 1 80 ? -10.68 -7.84 5.348 1 90.38 80 GLY B C 1
ATOM 1461 O O . GLY B 1 80 ? -9.523 -7.949 5.77 1 90.38 80 GLY B O 1
ATOM 1462 N N . ASP B 1 81 ? -11.141 -8.57 4.309 1 95.19 81 ASP B N 1
ATOM 1463 C CA . ASP B 1 81 ? -10.242 -9.477 3.6 1 95.19 81 ASP B CA 1
ATOM 1464 C C . ASP B 1 81 ? -9.141 -8.711 2.881 1 95.19 81 ASP B C 1
ATOM 1466 O O . ASP B 1 81 ? -8.062 -9.258 2.619 1 95.19 81 ASP B O 1
ATOM 1470 N N . GLY B 1 82 ? -9.406 -7.41 2.525 1 95.38 82 GLY B N 1
ATOM 1471 C CA . GLY B 1 82 ? -8.359 -6.555 1.971 1 95.38 82 GLY B CA 1
ATOM 1472 C C . GLY B 1 82 ? -8.523 -6.316 0.481 1 95.38 82 GLY B C 1
ATOM 1473 O O . GLY B 1 82 ? -9.578 -6.582 -0.087 1 95.38 82 GLY B O 1
ATOM 1474 N N . LYS B 1 83 ? -7.504 -5.664 -0.081 1 96.88 83 LYS B N 1
ATOM 1475 C CA . LYS B 1 83 ? -7.52 -5.234 -1.477 1 96.88 83 LYS B CA 1
ATOM 1476 C C . LYS B 1 83 ? -6.176 -5.496 -2.148 1 96.88 83 LYS B C 1
ATOM 1478 O O . LYS B 1 83 ? -5.145 -5.57 -1.478 1 96.88 83 LYS B O 1
ATOM 1483 N N . ILE B 1 84 ? -6.25 -5.641 -3.441 1 98.44 84 ILE B N 1
ATOM 1484 C CA . ILE B 1 84 ? -5.078 -5.773 -4.297 1 98.44 84 ILE B CA 1
ATOM 1485 C C . ILE B 1 84 ? -5.023 -4.605 -5.277 1 98.44 84 ILE B C 1
ATOM 1487 O O . ILE B 1 84 ? -6.047 -4.207 -5.84 1 98.44 84 ILE B O 1
ATOM 1491 N N . PHE B 1 85 ? -3.852 -4.082 -5.488 1 98.44 85 PHE B N 1
ATOM 1492 C CA . PHE B 1 85 ? -3.629 -3.027 -6.469 1 98.44 85 PHE B CA 1
ATOM 1493 C C . PHE B 1 85 ? -2.506 -3.404 -7.426 1 98.44 85 PHE B C 1
ATOM 1495 O O . PHE B 1 85 ? -1.499 -3.982 -7.012 1 98.44 85 PHE B O 1
ATOM 1502 N N . VAL B 1 86 ? -2.723 -3.055 -8.727 1 98.44 86 VAL B N 1
ATOM 1503 C CA . VAL B 1 86 ? -1.741 -3.369 -9.758 1 98.44 86 VAL B CA 1
ATOM 1504 C C . VAL B 1 86 ? -1.27 -2.082 -10.43 1 98.44 86 VAL B C 1
ATOM 1506 O O . VAL B 1 86 ? -2.086 -1.25 -10.836 1 98.44 86 VAL B O 1
ATOM 1509 N N . SER B 1 87 ? 0.032 -1.928 -10.555 1 98.44 87 SER B N 1
ATOM 1510 C CA . SER B 1 87 ? 0.622 -0.765 -11.203 1 98.44 87 SER B CA 1
ATOM 1511 C C . SER B 1 87 ? 1.736 -1.175 -12.164 1 98.44 87 SER B C 1
ATOM 1513 O O . SER B 1 87 ? 2.246 -2.295 -12.086 1 98.44 87 SER B O 1
ATOM 1515 N N . ASN B 1 88 ? 2.102 -0.173 -12.984 1 97.81 88 ASN B N 1
ATOM 1516 C CA . ASN B 1 88 ? 3.162 -0.418 -13.953 1 97.81 88 ASN B CA 1
ATOM 1517 C C . ASN B 1 88 ? 4.547 -0.271 -13.328 1 97.81 88 ASN B C 1
ATOM 1519 O O . ASN B 1 88 ? 4.77 0.627 -12.516 1 97.81 88 ASN B O 1
ATOM 1523 N N . VAL B 1 89 ? 5.422 -1.147 -13.68 1 96.88 89 VAL B N 1
ATOM 1524 C CA . VAL B 1 89 ? 6.848 -1.029 -13.383 1 96.88 89 VAL B CA 1
ATOM 1525 C C . VAL B 1 89 ? 7.633 -0.856 -14.68 1 96.88 89 VAL B C 1
ATOM 1527 O O . VAL B 1 89 ? 7.539 -1.688 -15.586 1 96.88 89 VAL B O 1
ATOM 1530 N N . GLU B 1 90 ? 8.523 0.095 -14.688 1 95 90 GLU B N 1
ATOM 1531 C CA . GLU B 1 90 ? 9.164 0.483 -15.945 1 95 90 GLU B CA 1
ATOM 1532 C C . GLU B 1 90 ? 10.469 -0.281 -16.156 1 95 90 GLU B C 1
ATOM 1534 O O . GLU B 1 90 ? 10.852 -0.566 -17.297 1 95 90 GLU B O 1
ATOM 1539 N N . GLN B 1 91 ? 11.125 -0.519 -15.078 1 95.19 91 GLN B N 1
ATOM 1540 C CA . GLN B 1 91 ? 12.445 -1.136 -15.188 1 95.19 91 GLN B CA 1
ATOM 1541 C C . GLN B 1 91 ? 12.758 -1.985 -13.961 1 95.19 91 GLN B C 1
ATOM 1543 O O . GLN B 1 91 ? 12.352 -1.646 -12.844 1 95.19 91 GLN B O 1
ATOM 1548 N N . ALA B 1 92 ? 13.453 -3.125 -14.156 1 96.25 92 ALA B N 1
ATOM 1549 C CA . ALA B 1 92 ? 14.008 -3.979 -13.102 1 96.25 92 ALA B CA 1
ATOM 1550 C C . ALA B 1 92 ? 15.492 -4.246 -13.344 1 96.25 92 ALA B C 1
ATOM 1552 O O . ALA B 1 92 ? 15.914 -4.441 -14.484 1 96.25 92 ALA B O 1
ATOM 1553 N N . VAL B 1 93 ? 16.266 -4.152 -12.219 1 96.62 93 VAL B N 1
ATOM 1554 C CA . VAL B 1 93 ? 17.703 -4.391 -12.289 1 96.62 93 VAL B CA 1
ATOM 1555 C C . VAL B 1 93 ? 18.125 -5.395 -11.219 1 96.62 93 VAL B C 1
ATOM 1557 O O . VAL B 1 93 ? 17.75 -5.254 -10.047 1 96.62 93 VAL B O 1
ATOM 1560 N N . ARG B 1 94 ? 18.859 -6.457 -11.656 1 95.06 94 ARG B N 1
ATOM 1561 C CA . ARG B 1 94 ? 19.453 -7.387 -10.695 1 95.06 94 ARG B CA 1
ATOM 1562 C C . ARG B 1 94 ? 20.734 -6.82 -10.094 1 95.06 94 ARG B C 1
ATOM 1564 O O . ARG B 1 94 ? 21.703 -6.598 -10.805 1 95.06 94 ARG B O 1
ATOM 1571 N N . ILE B 1 95 ? 20.797 -6.617 -8.789 1 95.69 95 ILE B N 1
ATOM 1572 C CA . ILE B 1 95 ? 21.922 -5.973 -8.117 1 95.69 95 ILE B CA 1
ATOM 1573 C C . ILE B 1 95 ? 23.188 -6.801 -8.312 1 95.69 95 ILE B C 1
ATOM 1575 O O . ILE B 1 95 ? 24.25 -6.25 -8.578 1 95.69 95 ILE B O 1
ATOM 1579 N N . ARG B 1 96 ? 23 -8.133 -8.289 1 95.5 96 ARG B N 1
ATOM 1580 C CA . ARG B 1 96 ? 24.156 -9.016 -8.336 1 95.5 96 ARG B CA 1
ATOM 1581 C C . ARG B 1 96 ? 24.891 -8.883 -9.672 1 95.5 96 ARG B C 1
ATOM 1583 O O . ARG B 1 96 ? 26.125 -8.867 -9.719 1 95.5 96 ARG B O 1
ATOM 1590 N N . THR B 1 97 ? 24.172 -8.68 -10.781 1 93.75 97 THR B N 1
ATOM 1591 C CA . THR B 1 97 ? 24.766 -8.836 -12.102 1 93.75 97 THR B CA 1
ATOM 1592 C C . THR B 1 97 ? 24.672 -7.527 -12.883 1 93.75 97 THR B C 1
ATOM 1594 O O . THR B 1 97 ? 25.375 -7.352 -13.891 1 93.75 97 THR B O 1
ATOM 1597 N N . GLY B 1 98 ? 23.766 -6.645 -12.523 1 93 98 GLY B N 1
ATOM 1598 C CA . GLY B 1 98 ? 23.516 -5.426 -13.281 1 93 98 GLY B CA 1
ATOM 1599 C C . GLY B 1 98 ? 22.578 -5.629 -14.453 1 93 98 GLY B C 1
ATOM 1600 O O . GLY B 1 98 ? 22.25 -4.68 -15.172 1 93 98 GLY B O 1
ATOM 1601 N N . GLU B 1 99 ? 22.125 -6.91 -14.68 1 91.56 99 GLU B N 1
ATOM 1602 C CA . GLU B 1 99 ? 21.188 -7.207 -15.758 1 91.56 99 GLU B CA 1
ATOM 1603 C C . GLU B 1 99 ? 19.875 -6.453 -15.57 1 91.56 99 GLU B C 1
ATOM 1605 O O . GLU B 1 99 ? 19.422 -6.266 -14.445 1 91.56 99 GLU B O 1
ATOM 1610 N N . THR B 1 100 ? 19.328 -6.074 -16.828 1 87.94 100 THR B N 1
ATOM 1611 C CA . THR B 1 100 ? 18.094 -5.301 -16.797 1 87.94 100 THR B CA 1
ATOM 1612 C C . THR B 1 100 ? 16.984 -6.043 -17.531 1 87.94 100 THR B C 1
ATOM 1614 O O . THR B 1 100 ? 17.234 -6.969 -18.297 1 87.94 100 THR B O 1
ATOM 1617 N N . ASP B 1 101 ? 15.664 -5.727 -17.203 1 75.19 101 ASP B N 1
ATOM 1618 C CA . ASP B 1 101 ? 14.398 -6.016 -17.875 1 75.19 101 ASP B CA 1
ATOM 1619 C C . ASP B 1 101 ? 13.797 -7.328 -17.375 1 75.19 101 ASP B C 1
ATOM 1621 O O . ASP B 1 101 ? 14.039 -7.734 -16.234 1 75.19 101 ASP B O 1
ATOM 1625 N N . ASP B 1 102 ? 13.031 -7.902 -18.234 1 69.75 102 ASP B N 1
ATOM 1626 C CA . ASP B 1 102 ? 12.062 -8.93 -17.859 1 69.75 102 ASP B CA 1
ATOM 1627 C C . ASP B 1 102 ? 12.766 -10.18 -17.344 1 69.75 102 ASP B C 1
ATOM 1629 O O . ASP B 1 102 ? 12.188 -10.93 -16.547 1 69.75 102 ASP B O 1
ATOM 1633 N N . ASP B 1 103 ? 14.055 -10.227 -17.703 1 78.12 103 ASP B N 1
ATOM 1634 C CA . ASP B 1 103 ? 14.734 -11.445 -17.25 1 78.12 103 ASP B CA 1
ATOM 1635 C C . ASP B 1 103 ? 14.977 -11.406 -15.75 1 78.12 103 ASP B C 1
ATOM 1637 O O . ASP B 1 103 ? 15.203 -12.445 -15.125 1 78.12 103 ASP B O 1
ATOM 1641 N N . VAL B 1 104 ? 14.875 -10.234 -15.203 1 85.31 104 VAL B N 1
ATOM 1642 C CA . VAL B 1 104 ? 15.156 -10.031 -13.789 1 85.31 104 VAL B CA 1
ATOM 1643 C C . VAL B 1 104 ? 13.992 -10.555 -12.945 1 85.31 104 VAL B C 1
ATOM 1645 O O . VAL B 1 104 ? 14.195 -11.039 -11.828 1 85.31 104 VAL B O 1
ATOM 1648 N N . ILE B 1 105 ? 12.742 -10.484 -13.477 1 84.19 105 ILE B N 1
ATOM 1649 C CA . ILE B 1 105 ? 11.578 -10.859 -12.68 1 84.19 105 ILE B CA 1
ATOM 1650 C C . ILE B 1 105 ? 11.031 -12.195 -13.172 1 84.19 105 ILE B C 1
ATOM 1652 O O . ILE B 1 105 ? 9.938 -12.609 -12.766 1 84.19 105 ILE B O 1
ATOM 1656 N N . ARG B 1 106 ? 11.797 -13.133 -13.727 1 70.88 106 ARG B N 1
ATOM 1657 C CA . ARG B 1 106 ? 11.359 -14.438 -14.211 1 70.88 106 ARG B CA 1
ATOM 1658 C C . ARG B 1 106 ? 11.023 -15.367 -13.039 1 70.88 106 ARG B C 1
ATOM 1660 O O . ARG B 1 106 ? 11.594 -15.234 -11.953 1 70.88 106 ARG B O 1
#

pLDDT: mean 92.77, std 10.07, range [57.59, 98.94]